Protein AF-A0A6V8KWR7-F1 (afdb_monomer_lite)

InterPro domains:
  IPR029058 Alpha/Beta hydrolase fold [G3DSA:3.40.50.1820] (8-131)
  IPR029058 Alpha/Beta hydrolase fold [SSF53474] (13-93)

Secondary structure (DSSP, 8-state):
---S-B-TTS-BSS-TTHHHHHHHHHHHHHTT--THHHHHHHHHHHHHHHHTSTTS-GGG-EEEEETHHHHHHHHHHHH-TT-SEEEEES----HHHHHHHTPPPPGGGPPTTGGGGT--HHHHHHHHHHHH-TT--HHHHHHHHHHHHHHHHHHHHHHHHHHHSTTT--TTSS---------

pLDDT: mean 74.89, std 20.08, range [34.06, 97.56]

Radius of gyration: 19.33 Å; chains: 1; bounding box: 55×57×47 Å

Structure (mmCIF, N/CA/C/O backbone):
data_AF-A0A6V8KWR7-F1
#
_entry.id   AF-A0A6V8KWR7-F1
#
loop_
_atom_site.group_PDB
_atom_site.id
_atom_site.type_symbol
_atom_site.label_atom_id
_atom_site.label_alt_id
_atom_site.label_comp_id
_atom_site.label_asym_id
_atom_site.label_entity_id
_atom_site.label_seq_id
_atom_site.pdbx_PDB_ins_code
_atom_site.Cartn_x
_atom_site.Cartn_y
_atom_site.Cartn_z
_atom_site.occupancy
_atom_site.B_iso_or_equiv
_atom_site.auth_seq_id
_atom_site.auth_comp_id
_atom_site.auth_asym_id
_atom_site.auth_atom_id
_atom_site.pdbx_PDB_model_num
ATOM 1 N N . MET A 1 1 ? 13.931 11.390 6.585 1.00 61.72 1 MET A N 1
ATOM 2 C CA . MET A 1 1 ? 13.911 9.915 6.662 1.00 61.72 1 MET A CA 1
ATOM 3 C C . MET A 1 1 ? 15.331 9.437 6.401 1.00 61.72 1 MET A C 1
ATOM 5 O O . MET A 1 1 ? 15.987 10.080 5.592 1.00 61.72 1 MET A O 1
ATOM 9 N N . ARG A 1 2 ? 15.831 8.434 7.129 1.00 76.56 2 ARG A N 1
ATOM 10 C CA . ARG A 1 2 ? 17.135 7.807 6.840 1.00 76.56 2 ARG A CA 1
ATOM 11 C C . ARG A 1 2 ? 16.905 6.565 5.991 1.00 76.56 2 ARG A C 1
ATOM 13 O O . ARG A 1 2 ? 15.844 5.959 6.135 1.00 76.56 2 ARG A O 1
ATOM 20 N N . SER A 1 3 ? 17.876 6.220 5.157 1.00 86.06 3 SER A N 1
ATOM 21 C CA . SER A 1 3 ? 17.844 4.981 4.381 1.00 86.06 3 SER A CA 1
ATOM 22 C C . SER A 1 3 ? 17.921 3.762 5.304 1.00 86.06 3 SER A C 1
ATOM 24 O O . SER A 1 3 ? 18.632 3.784 6.313 1.00 86.06 3 SER A O 1
ATOM 26 N N . ALA A 1 4 ? 17.190 2.703 4.968 1.00 85.69 4 ALA A N 1
ATOM 27 C CA . ALA A 1 4 ? 17.351 1.376 5.556 1.00 85.69 4 ALA A CA 1
ATOM 28 C C . ALA A 1 4 ? 18.478 0.579 4.868 1.00 85.69 4 ALA A C 1
ATOM 30 O O . ALA A 1 4 ? 18.981 -0.399 5.423 1.00 85.69 4 ALA A O 1
ATOM 31 N N . SER A 1 5 ? 18.905 1.014 3.683 1.00 90.69 5 SER A N 1
ATOM 32 C CA . SER A 1 5 ? 19.963 0.395 2.886 1.00 90.69 5 SER A CA 1
ATOM 33 C C . SER A 1 5 ? 21.339 0.916 3.309 1.00 90.69 5 SER A C 1
ATOM 35 O O . SER A 1 5 ? 21.873 1.856 2.712 1.00 90.69 5 SER A O 1
ATOM 37 N N . LEU A 1 6 ? 21.907 0.317 4.358 1.00 93.06 6 LEU A N 1
ATOM 38 C CA . LEU A 1 6 ? 23.178 0.732 4.960 1.00 93.06 6 LEU A CA 1
ATOM 39 C C . LEU A 1 6 ? 24.306 -0.283 4.719 1.00 93.06 6 LEU A C 1
ATOM 41 O O . LEU A 1 6 ? 24.072 -1.492 4.684 1.00 93.06 6 LEU A O 1
ATOM 45 N N . ASP A 1 7 ? 25.541 0.205 4.591 1.00 93.69 7 ASP A N 1
ATOM 46 C CA . ASP A 1 7 ? 26.738 -0.637 4.620 1.00 93.69 7 ASP A CA 1
ATOM 47 C C . ASP A 1 7 ? 27.069 -1.085 6.058 1.00 93.69 7 ASP A C 1
ATOM 49 O O . ASP A 1 7 ? 26.434 -0.677 7.033 1.00 93.69 7 ASP A O 1
ATOM 53 N N . ALA A 1 8 ? 28.103 -1.917 6.215 1.00 94.19 8 ALA A N 1
ATOM 54 C CA . ALA A 1 8 ? 28.548 -2.377 7.534 1.00 94.19 8 ALA A CA 1
ATOM 55 C C . ALA A 1 8 ? 29.036 -1.240 8.459 1.00 94.19 8 ALA A C 1
ATOM 57 O O . ALA A 1 8 ? 29.115 -1.428 9.672 1.00 94.19 8 ALA A O 1
ATOM 58 N N . GLY A 1 9 ? 29.375 -0.074 7.900 1.00 94.62 9 GLY A N 1
ATOM 59 C CA . GLY A 1 9 ? 29.748 1.134 8.633 1.00 94.62 9 GLY A CA 1
ATOM 60 C C . GLY A 1 9 ? 28.561 2.039 8.983 1.00 94.62 9 GLY A C 1
ATOM 61 O O . GLY A 1 9 ? 28.761 3.049 9.655 1.00 94.62 9 GLY A O 1
ATOM 62 N N . GLY A 1 10 ? 27.340 1.693 8.561 1.00 91.44 10 GLY A N 1
ATOM 63 C CA . GLY A 1 10 ? 26.136 2.494 8.770 1.00 91.44 10 GLY A CA 1
ATOM 64 C C . GLY A 1 10 ? 25.971 3.659 7.789 1.00 91.44 10 GLY A C 1
ATOM 65 O O . GLY A 1 10 ? 25.132 4.528 8.035 1.00 91.44 10 GLY A O 1
ATOM 66 N N . ASN A 1 11 ? 26.748 3.704 6.703 1.00 92.62 11 ASN A N 1
ATOM 67 C CA . ASN A 1 11 ? 26.588 4.707 5.651 1.00 92.62 11 ASN A CA 1
ATOM 68 C C . ASN A 1 11 ? 25.510 4.269 4.659 1.00 92.62 11 ASN A C 1
ATOM 70 O O . ASN A 1 11 ? 25.382 3.083 4.356 1.00 92.62 11 ASN A O 1
ATOM 74 N N . GLU A 1 12 ? 24.754 5.228 4.126 1.00 93.25 12 GLU A N 1
ATOM 75 C CA . GLU A 1 12 ? 23.718 4.950 3.129 1.00 93.25 12 GLU A CA 1
ATOM 76 C C . GLU A 1 12 ? 24.348 4.450 1.821 1.00 93.25 12 GLU A C 1
ATOM 78 O O . GLU A 1 12 ? 25.169 5.136 1.211 1.00 93.25 12 GLU A O 1
ATOM 83 N N . VAL A 1 13 ? 23.948 3.255 1.384 1.00 95.19 13 VAL A N 1
ATOM 84 C CA . VAL A 1 13 ? 24.337 2.668 0.090 1.00 95.19 13 VAL A CA 1
ATOM 85 C C . VAL A 1 13 ? 23.345 3.073 -0.996 1.00 95.19 13 VAL A C 1
ATOM 87 O O . VAL A 1 13 ? 23.730 3.306 -2.140 1.00 95.19 13 VAL A O 1
ATOM 90 N N . ILE A 1 14 ? 22.069 3.194 -0.628 1.00 94.62 14 ILE A N 1
ATOM 91 C CA . ILE A 1 14 ? 20.996 3.719 -1.475 1.00 94.62 14 ILE A CA 1
ATOM 92 C C . ILE A 1 14 ? 20.368 4.901 -0.743 1.00 94.62 14 ILE A C 1
ATOM 94 O O . ILE A 1 14 ? 20.090 4.807 0.449 1.00 94.62 14 ILE A O 1
ATOM 98 N N . ALA A 1 15 ? 20.151 6.018 -1.435 1.00 93.25 15 ALA A N 1
ATOM 99 C CA . ALA A 1 15 ? 19.554 7.206 -0.831 1.00 93.25 15 ALA A CA 1
ATOM 100 C C . ALA A 1 15 ? 18.083 6.969 -0.439 1.00 93.25 15 ALA A C 1
ATOM 102 O O . ALA A 1 15 ? 17.330 6.339 -1.180 1.00 93.25 15 ALA A O 1
ATOM 103 N N . ALA A 1 16 ? 17.666 7.521 0.701 1.00 89.69 16 ALA A N 1
ATOM 104 C CA . ALA A 1 16 ? 16.304 7.378 1.220 1.00 89.69 16 ALA A CA 1
ATOM 105 C C . ALA A 1 16 ? 15.220 7.955 0.280 1.00 89.69 16 ALA A C 1
ATOM 107 O O . ALA A 1 16 ? 15.475 8.883 -0.493 1.00 89.69 16 ALA A O 1
ATOM 108 N N . ASN A 1 17 ? 13.966 7.523 0.473 1.00 89.81 17 ASN A N 1
ATOM 109 C CA . ASN A 1 17 ? 12.779 7.876 -0.332 1.00 89.81 17 ASN A CA 1
ATOM 110 C C . ASN A 1 17 ? 12.798 7.202 -1.718 1.00 89.81 17 ASN A C 1
ATOM 112 O O . ASN A 1 17 ? 13.026 5.997 -1.792 1.00 89.81 17 ASN A O 1
ATOM 116 N N . VAL A 1 18 ? 12.551 7.963 -2.795 1.00 91.25 18 VAL A N 1
ATOM 117 C CA . VAL A 1 18 ? 12.375 7.468 -4.175 1.00 91.25 18 VAL A CA 1
ATOM 118 C C . VAL A 1 18 ? 13.438 6.464 -4.614 1.00 91.25 18 VAL A C 1
ATOM 120 O O . VAL A 1 18 ? 13.058 5.391 -5.085 1.00 91.25 18 VAL A O 1
ATOM 123 N N . PRO A 1 19 ? 14.748 6.718 -4.430 1.00 93.62 19 PRO A N 1
ATOM 124 C CA . PRO A 1 19 ? 15.768 5.774 -4.880 1.00 93.62 19 PRO A CA 1
ATOM 125 C C . PRO A 1 19 ? 15.693 4.429 -4.152 1.00 93.62 19 PRO A C 1
ATOM 127 O O . PRO A 1 19 ? 15.882 3.386 -4.773 1.00 93.62 19 PRO A O 1
ATOM 130 N N . GLU A 1 20 ? 15.376 4.439 -2.859 1.00 92.69 20 GLU A N 1
ATOM 131 C CA . GLU A 1 20 ? 15.314 3.238 -2.031 1.00 92.69 20 GLU A CA 1
ATOM 132 C C . GLU A 1 20 ? 14.117 2.349 -2.379 1.00 92.69 20 GLU A C 1
ATOM 134 O O . GLU A 1 20 ? 14.308 1.166 -2.672 1.00 92.69 20 GLU A O 1
ATOM 139 N N . HIS A 1 21 ? 12.896 2.900 -2.423 1.00 92.25 21 HIS A N 1
ATOM 140 C CA . HIS A 1 21 ? 11.735 2.080 -2.791 1.00 92.25 21 HIS A CA 1
ATOM 141 C C . HIS A 1 21 ? 11.730 1.704 -4.273 1.00 92.25 21 HIS A C 1
ATOM 143 O O . HIS A 1 21 ? 11.243 0.630 -4.619 1.00 92.25 21 HIS A O 1
ATOM 149 N N . SER A 1 22 ? 12.358 2.506 -5.140 1.00 93.88 22 SER A N 1
ATOM 150 C CA . SER A 1 22 ? 12.594 2.111 -6.531 1.00 93.88 22 SER A CA 1
ATOM 151 C C . SER A 1 22 ? 13.545 0.920 -6.629 1.00 93.88 22 SER A C 1
ATOM 153 O O . SER A 1 22 ? 13.258 -0.049 -7.331 1.00 93.88 22 SER A O 1
ATOM 155 N N . HIS A 1 23 ? 14.663 0.963 -5.897 1.00 94.31 23 HIS A N 1
ATOM 156 C CA . HIS A 1 23 ? 15.654 -0.111 -5.884 1.00 94.31 23 HIS A CA 1
ATOM 157 C C . HIS A 1 23 ? 15.052 -1.435 -5.397 1.00 94.31 23 HIS A C 1
ATOM 159 O O . HIS A 1 23 ? 15.156 -2.451 -6.087 1.00 94.31 23 HIS A O 1
ATOM 165 N N . ALA A 1 24 ? 14.372 -1.417 -4.248 1.00 92.94 24 ALA A N 1
ATOM 166 C CA . ALA A 1 24 ? 13.701 -2.597 -3.706 1.00 92.94 24 ALA A CA 1
ATOM 167 C C . ALA A 1 24 ? 12.507 -3.041 -4.577 1.00 92.94 24 ALA A C 1
ATOM 169 O O . ALA A 1 24 ? 12.255 -4.235 -4.744 1.00 92.94 24 ALA A O 1
ATOM 170 N N . GLY A 1 25 ? 11.792 -2.091 -5.183 1.00 92.19 25 GLY A N 1
ATOM 171 C CA . GLY A 1 25 ? 10.648 -2.349 -6.051 1.00 92.19 25 GLY A CA 1
ATOM 172 C C . GLY A 1 25 ? 11.001 -3.130 -7.308 1.00 92.19 25 GLY A C 1
ATOM 173 O O . GLY A 1 25 ? 10.347 -4.122 -7.621 1.00 92.19 25 GLY A O 1
ATOM 174 N N . ILE A 1 26 ? 12.086 -2.743 -7.979 1.00 91.62 26 ILE A N 1
ATOM 175 C CA . ILE A 1 26 ? 12.584 -3.445 -9.169 1.00 91.62 26 ILE A CA 1
ATOM 176 C C . ILE A 1 26 ? 12.982 -4.887 -8.830 1.00 91.62 26 ILE A C 1
ATOM 178 O O . ILE A 1 26 ? 12.695 -5.805 -9.599 1.00 91.62 26 ILE A O 1
ATOM 182 N N . GLN A 1 27 ? 13.596 -5.110 -7.665 1.00 92.12 27 GLN A N 1
ATOM 183 C CA . GLN A 1 27 ? 13.923 -6.461 -7.201 1.00 92.12 27 GLN A CA 1
ATOM 184 C C . GLN A 1 27 ? 12.663 -7.307 -6.982 1.00 92.12 27 GLN A C 1
ATOM 186 O O . GLN A 1 27 ? 12.640 -8.470 -7.385 1.00 92.12 27 GLN A O 1
ATOM 191 N N . CYS A 1 28 ? 11.605 -6.723 -6.404 1.00 86.38 28 CYS A N 1
ATOM 192 C CA . CYS A 1 28 ? 10.318 -7.404 -6.249 1.00 86.38 28 CYS A CA 1
ATOM 193 C C . CYS A 1 28 ? 9.743 -7.806 -7.611 1.00 86.38 28 CYS A C 1
ATOM 195 O O . CYS A 1 28 ? 9.357 -8.958 -7.787 1.00 86.38 28 CYS A O 1
ATOM 197 N N . TRP A 1 29 ? 9.766 -6.909 -8.601 1.00 84.69 29 TRP A N 1
ATOM 198 C CA . TRP A 1 29 ? 9.271 -7.220 -9.945 1.00 84.69 29 TRP A CA 1
ATOM 199 C C . TRP A 1 29 ? 10.000 -8.394 -10.593 1.00 84.69 29 TRP A C 1
ATOM 201 O O . TRP A 1 29 ? 9.357 -9.266 -11.173 1.00 84.69 29 TRP A O 1
ATOM 211 N N . TRP A 1 30 ? 11.329 -8.460 -10.478 1.00 84.00 30 TRP A N 1
ATOM 212 C CA . TRP A 1 30 ? 12.102 -9.592 -11.005 1.00 84.00 30 TRP A CA 1
ATOM 213 C C . TRP A 1 30 ? 11.807 -10.911 -10.292 1.00 84.00 30 TRP A C 1
ATOM 215 O O . TRP A 1 30 ? 11.951 -11.972 -10.894 1.00 84.00 30 TRP A O 1
ATOM 225 N N . ALA A 1 31 ? 11.357 -10.852 -9.040 1.00 83.06 31 ALA A N 1
ATOM 226 C CA . ALA A 1 31 ? 10.855 -12.008 -8.309 1.00 83.06 31 ALA A CA 1
ATOM 227 C C . ALA A 1 31 ? 9.392 -12.362 -8.657 1.00 83.06 31 ALA A C 1
ATOM 229 O O . ALA A 1 31 ? 8.844 -13.300 -8.080 1.00 83.06 31 ALA A O 1
ATOM 230 N N . GLY A 1 32 ? 8.756 -11.640 -9.588 1.00 81.00 32 GLY A N 1
ATOM 231 C CA . GLY A 1 32 ? 7.339 -11.803 -9.918 1.00 81.00 32 GLY A CA 1
ATOM 232 C C . GLY A 1 32 ? 6.403 -11.263 -8.835 1.00 81.00 32 GLY A C 1
ATOM 233 O O . GLY A 1 32 ? 5.273 -11.730 -8.716 1.00 81.00 32 GLY A O 1
ATOM 234 N N . ASP A 1 33 ? 6.879 -10.312 -8.031 1.00 81.75 33 ASP A N 1
ATOM 235 C CA . ASP A 1 33 ? 6.186 -9.766 -6.869 1.00 81.75 33 ASP A CA 1
ATOM 236 C C . ASP A 1 33 ? 6.057 -8.229 -6.935 1.00 81.75 33 ASP A C 1
ATOM 238 O O . ASP A 1 33 ? 6.586 -7.575 -7.835 1.00 81.75 33 ASP A O 1
ATOM 242 N N . SER A 1 34 ? 5.353 -7.619 -5.978 1.00 87.00 34 SER A N 1
ATOM 243 C CA . SER A 1 34 ? 5.233 -6.162 -5.842 1.00 87.00 34 SER A CA 1
ATOM 244 C C . SER A 1 34 ? 5.641 -5.688 -4.451 1.00 87.00 34 SER A C 1
ATOM 246 O O . SER A 1 34 ? 5.152 -6.191 -3.435 1.00 87.00 34 SER A O 1
ATOM 248 N N . ILE A 1 35 ? 6.470 -4.638 -4.401 1.00 91.12 35 ILE A N 1
ATOM 249 C CA . ILE A 1 35 ? 6.877 -3.996 -3.143 1.00 91.12 35 ILE A CA 1
ATOM 250 C C . ILE A 1 35 ? 5.682 -3.463 -2.338 1.00 91.12 35 ILE A C 1
ATOM 252 O O . ILE A 1 35 ? 5.742 -3.405 -1.108 1.00 91.12 35 ILE A O 1
ATOM 256 N N . ALA A 1 36 ? 4.554 -3.179 -3.003 1.00 90.12 36 ALA A N 1
ATOM 257 C CA . ALA A 1 36 ? 3.311 -2.777 -2.353 1.00 90.12 36 ALA A CA 1
ATOM 258 C C . ALA A 1 36 ? 2.863 -3.773 -1.269 1.00 90.12 36 ALA A C 1
ATOM 260 O O . ALA A 1 36 ? 2.327 -3.361 -0.242 1.00 90.12 36 ALA A O 1
ATOM 261 N N . ARG A 1 37 ? 3.131 -5.077 -1.437 1.00 87.56 37 ARG A N 1
ATOM 262 C CA . ARG A 1 37 ? 2.790 -6.102 -0.434 1.00 87.56 37 ARG A CA 1
ATOM 263 C C . ARG A 1 37 ? 3.531 -5.901 0.881 1.00 87.56 37 ARG A C 1
ATOM 265 O O . ARG A 1 37 ? 2.938 -6.070 1.945 1.00 87.56 37 ARG A O 1
ATOM 272 N N . TYR A 1 38 ? 4.806 -5.529 0.810 1.00 90.75 38 TYR A N 1
ATOM 273 C CA . TYR A 1 38 ? 5.623 -5.259 1.991 1.00 90.75 38 TYR A CA 1
ATOM 274 C C . TYR A 1 38 ? 5.143 -3.982 2.680 1.00 90.75 38 TYR A C 1
ATOM 276 O O . TYR A 1 38 ? 4.903 -3.999 3.883 1.00 90.75 38 TYR A O 1
ATOM 284 N N . PHE A 1 39 ? 4.858 -2.924 1.913 1.00 93.31 39 PHE A N 1
ATOM 285 C CA . PHE A 1 39 ? 4.317 -1.676 2.464 1.00 93.31 39 PHE A CA 1
ATOM 286 C C . PHE A 1 39 ? 2.969 -1.882 3.158 1.00 93.31 39 PHE A C 1
ATOM 288 O O . PHE A 1 39 ? 2.750 -1.381 4.261 1.00 93.31 39 PHE A O 1
ATOM 295 N N . VAL A 1 40 ? 2.075 -2.663 2.548 1.00 91.06 40 VAL A N 1
ATOM 296 C CA . VAL A 1 40 ? 0.796 -3.048 3.154 1.00 91.06 40 VAL A CA 1
ATOM 297 C C . VAL A 1 40 ? 1.020 -3.865 4.423 1.00 91.06 40 VAL A C 1
ATOM 299 O O . VAL A 1 40 ? 0.386 -3.586 5.437 1.00 91.06 40 VAL A O 1
ATOM 302 N N . SER A 1 41 ? 1.913 -4.856 4.395 1.00 91.69 41 SER A N 1
ATOM 303 C CA . SER A 1 41 ? 2.223 -5.683 5.566 1.00 91.69 41 SER A CA 1
ATOM 304 C C . SER A 1 41 ? 2.714 -4.831 6.739 1.00 91.69 41 SER A C 1
ATOM 306 O O . SER A 1 41 ? 2.169 -4.928 7.842 1.00 91.69 41 SER A O 1
ATOM 308 N N . ASP A 1 42 ? 3.678 -3.946 6.494 1.00 95.00 42 ASP A N 1
ATOM 309 C CA . ASP A 1 42 ? 4.233 -3.050 7.509 1.00 95.00 42 ASP A CA 1
ATOM 310 C C . ASP A 1 42 ? 3.173 -2.092 8.052 1.00 95.00 42 ASP A C 1
ATOM 312 O O . ASP A 1 42 ? 3.048 -1.903 9.265 1.00 95.00 42 ASP A O 1
ATOM 316 N N . ALA A 1 43 ? 2.332 -1.542 7.176 1.00 95.25 43 ALA A N 1
ATOM 317 C CA . ALA A 1 43 ? 1.227 -0.695 7.590 1.00 95.25 43 ALA A CA 1
ATOM 318 C C . ALA A 1 43 ? 0.193 -1.451 8.438 1.00 95.25 43 ALA A C 1
ATOM 320 O O . ALA A 1 43 ? -0.269 -0.919 9.447 1.00 95.25 43 ALA A O 1
ATOM 321 N N . ARG A 1 44 ? -0.132 -2.709 8.118 1.00 94.06 44 ARG A N 1
ATOM 322 C CA . ARG A 1 44 ? -1.022 -3.531 8.958 1.00 94.06 44 ARG A CA 1
ATOM 323 C C . ARG A 1 44 ? -0.413 -3.808 10.331 1.00 94.06 44 ARG A C 1
ATOM 325 O O . ARG A 1 44 ? -1.128 -3.725 11.325 1.00 94.06 44 ARG A O 1
ATOM 332 N N . ARG A 1 45 ? 0.902 -4.043 10.418 1.00 96.00 45 ARG A N 1
ATOM 333 C CA . ARG A 1 45 ? 1.615 -4.155 11.706 1.00 96.00 45 ARG A CA 1
ATOM 334 C C . ARG A 1 45 ? 1.590 -2.846 12.496 1.00 96.00 45 ARG A C 1
ATOM 336 O O . ARG A 1 45 ? 1.379 -2.866 13.707 1.00 96.00 45 ARG A O 1
ATOM 343 N N . MET A 1 46 ? 1.749 -1.704 11.828 1.00 95.44 46 MET A N 1
ATOM 344 C CA . MET A 1 46 ? 1.596 -0.390 12.459 1.00 95.44 46 MET A CA 1
ATOM 345 C C . MET A 1 46 ? 0.181 -0.211 13.029 1.00 95.44 46 MET A C 1
ATOM 347 O O . MET A 1 46 ? 0.031 0.312 14.135 1.00 95.44 46 MET A O 1
ATOM 351 N N . LEU A 1 47 ? -0.849 -0.653 12.304 1.00 95.25 47 LEU A N 1
ATOM 352 C CA . LEU A 1 47 ? -2.235 -0.620 12.773 1.00 95.25 47 LEU A CA 1
ATOM 353 C C . LEU A 1 47 ? -2.457 -1.545 13.974 1.00 95.25 47 LEU A C 1
ATOM 355 O O . LEU A 1 47 ? -3.085 -1.116 14.939 1.00 95.25 47 LEU A O 1
ATOM 359 N N . ASP A 1 48 ? -1.884 -2.754 13.962 1.00 95.75 48 ASP A N 1
ATOM 360 C CA . ASP A 1 48 ? -1.910 -3.679 15.106 1.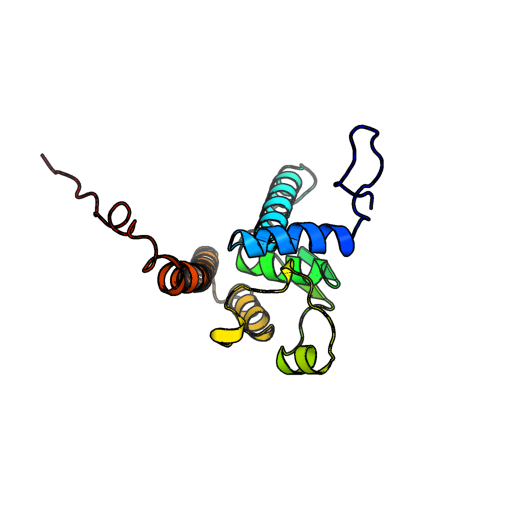00 95.75 48 ASP A CA 1
ATOM 361 C C . ASP A 1 48 ? -1.322 -3.009 16.358 1.00 95.75 48 ASP A C 1
ATOM 363 O O . ASP A 1 48 ? -1.936 -3.004 17.425 1.00 95.75 48 ASP A O 1
ATOM 367 N N . TYR A 1 49 ? -0.160 -2.365 16.211 1.00 97.00 49 TYR A N 1
ATOM 368 C CA . TYR A 1 49 ? 0.474 -1.624 17.297 1.00 97.00 49 TYR A CA 1
ATOM 369 C C . TYR A 1 49 ? -0.383 -0.447 17.777 1.00 97.00 49 TYR A C 1
ATOM 371 O O . TYR A 1 49 ? -0.537 -0.249 18.981 1.00 97.00 49 TYR A O 1
ATOM 379 N N . ARG A 1 50 ? -0.949 0.344 16.856 1.00 94.12 50 ARG A N 1
ATOM 380 C CA . ARG A 1 50 ? -1.804 1.488 17.207 1.00 94.12 50 ARG A CA 1
ATOM 381 C C . ARG A 1 50 ? -3.043 1.041 17.971 1.00 94.12 50 ARG A C 1
ATOM 383 O O . ARG A 1 50 ? -3.329 1.639 18.999 1.00 94.12 50 ARG A O 1
ATOM 390 N N . ALA A 1 51 ? -3.719 -0.009 17.515 1.00 95.25 51 ALA A N 1
ATOM 391 C CA . ALA A 1 51 ? -4.921 -0.544 18.150 1.00 95.25 51 ALA A CA 1
ATOM 392 C C . ALA A 1 51 ? -4.670 -1.106 19.561 1.00 95.25 51 ALA A C 1
ATOM 394 O O . ALA A 1 51 ? -5.588 -1.146 20.371 1.00 95.25 51 ALA A O 1
ATOM 395 N N . ALA A 1 52 ? -3.439 -1.526 19.872 1.00 96.75 52 ALA A N 1
ATOM 396 C CA . ALA A 1 52 ? -3.075 -2.033 21.195 1.00 96.75 52 ALA A CA 1
ATOM 397 C C . ALA A 1 52 ? -2.810 -0.928 22.238 1.00 96.75 52 ALA A C 1
ATOM 399 O O . ALA A 1 52 ? -2.637 -1.228 23.422 1.00 96.75 52 ALA A O 1
ATOM 400 N N . ARG A 1 53 ? -2.728 0.344 21.827 1.00 97.38 53 ARG A N 1
ATOM 401 C CA . ARG A 1 53 ? -2.441 1.458 22.738 1.00 97.38 53 ARG A CA 1
ATOM 402 C C . ARG A 1 53 ? -3.711 1.877 23.488 1.00 97.38 53 ARG A C 1
ATOM 404 O O . ARG A 1 53 ? -4.733 2.085 22.841 1.00 97.38 53 ARG A O 1
ATOM 411 N N . PRO A 1 54 ? -3.660 2.064 24.819 1.00 97.56 54 PRO A N 1
ATOM 412 C CA . PRO A 1 54 ? -4.850 2.356 25.625 1.00 97.56 54 PRO A CA 1
ATOM 413 C C . PRO A 1 54 ? -5.534 3.686 25.271 1.00 97.56 54 PRO A C 1
ATOM 415 O O . PRO A 1 54 ? -6.717 3.858 25.542 1.00 97.56 54 PRO A O 1
ATOM 418 N N . GLU A 1 55 ? -4.810 4.631 24.674 1.00 97.50 55 GLU A N 1
ATOM 419 C CA . GLU A 1 55 ? -5.338 5.920 24.222 1.00 97.50 55 GLU A CA 1
ATOM 420 C C . GLU A 1 55 ? -5.924 5.907 22.800 1.00 97.50 55 GLU A C 1
ATOM 422 O O . GLU A 1 55 ? -6.393 6.942 22.327 1.00 97.50 55 GLU A O 1
ATOM 427 N N . VAL A 1 56 ? -5.872 4.775 22.092 1.00 97.06 56 VAL A N 1
ATOM 428 C CA . VAL A 1 56 ? -6.417 4.636 20.737 1.00 97.06 56 VAL A CA 1
ATOM 429 C C . VAL A 1 56 ? -7.726 3.865 20.799 1.00 97.06 56 VAL A C 1
ATOM 431 O O . VAL A 1 56 ? -7.777 2.754 21.314 1.00 97.06 56 VAL A O 1
ATOM 434 N N . ASP A 1 57 ? -8.780 4.436 20.221 1.00 95.56 57 ASP A N 1
ATOM 435 C CA . ASP A 1 57 ? -10.024 3.713 19.971 1.00 95.56 57 ASP A CA 1
ATOM 436 C C . ASP A 1 57 ? -9.875 2.879 18.683 1.00 95.56 57 ASP A C 1
ATOM 438 O O . ASP A 1 57 ? -9.814 3.459 17.589 1.00 95.56 57 ASP A O 1
ATOM 442 N N . PRO A 1 58 ? -9.815 1.536 18.770 1.00 91.69 58 PRO A N 1
ATOM 443 C CA . PRO A 1 58 ? -9.631 0.684 17.601 1.00 91.69 58 PRO A CA 1
ATOM 444 C C . PRO A 1 58 ? -10.800 0.763 16.609 1.00 91.69 58 PRO A C 1
ATOM 446 O O . PRO A 1 58 ? -10.607 0.444 15.439 1.00 91.69 58 PRO A O 1
ATOM 449 N N . ALA A 1 59 ? -11.983 1.222 17.033 1.00 90.19 59 ALA A N 1
ATOM 450 C CA . ALA A 1 59 ? -13.144 1.385 16.160 1.00 90.19 59 ALA A CA 1
ATOM 451 C C . ALA A 1 59 ? -13.108 2.682 15.331 1.00 90.19 59 ALA A C 1
ATOM 453 O O . ALA A 1 59 ? -13.969 2.894 14.478 1.00 90.19 59 ALA A O 1
ATOM 454 N N . ARG A 1 60 ? -12.134 3.571 15.573 1.00 89.50 60 ARG A N 1
ATOM 455 C CA . ARG A 1 60 ? -12.046 4.901 14.942 1.00 89.50 60 ARG A CA 1
ATOM 456 C C . ARG A 1 60 ? -10.717 5.151 14.234 1.00 89.50 60 ARG A C 1
ATOM 458 O O . ARG A 1 60 ? -10.312 6.299 14.049 1.00 89.50 60 ARG A O 1
ATOM 465 N N . ILE A 1 61 ? -10.027 4.087 13.836 1.00 90.38 61 ILE A N 1
ATOM 466 C CA . ILE A 1 61 ? -8.768 4.190 13.099 1.00 90.38 61 ILE A CA 1
ATOM 467 C C . ILE A 1 61 ? -9.068 4.473 11.624 1.00 90.38 61 ILE A C 1
ATOM 469 O O . ILE A 1 61 ? -9.736 3.686 10.963 1.00 90.38 61 ILE A O 1
ATOM 473 N N . GLY A 1 62 ? -8.551 5.584 11.100 1.00 88.56 62 GLY A N 1
ATOM 474 C CA . GLY A 1 62 ? -8.570 5.898 9.671 1.00 88.56 62 GLY A CA 1
ATOM 475 C C . GLY A 1 62 ? -7.169 5.939 9.062 1.00 88.56 62 GLY A C 1
ATOM 476 O O . GLY A 1 62 ? -6.172 6.032 9.781 1.00 88.56 62 GLY A O 1
ATOM 477 N N . ALA A 1 63 ? -7.099 5.898 7.733 1.00 89.81 63 ALA A N 1
ATOM 478 C CA . ALA A 1 63 ? -5.868 6.066 6.965 1.00 89.81 63 ALA A CA 1
ATOM 479 C C . ALA A 1 63 ? -5.942 7.327 6.095 1.00 89.81 63 ALA A C 1
ATOM 481 O O . ALA A 1 63 ? -6.965 7.616 5.482 1.00 89.81 63 ALA A O 1
ATOM 482 N N . ALA A 1 64 ? -4.854 8.087 6.024 1.00 87.00 64 ALA A N 1
ATOM 483 C CA . ALA A 1 64 ? -4.748 9.237 5.137 1.00 87.00 64 ALA A CA 1
ATOM 484 C C . ALA A 1 64 ? -3.307 9.384 4.658 1.00 87.00 64 ALA A C 1
ATOM 486 O O . ALA A 1 64 ? -2.367 9.139 5.420 1.00 87.00 64 ALA A O 1
ATOM 487 N N . GLY A 1 65 ? -3.127 9.824 3.416 1.00 86.88 65 GLY A N 1
ATOM 488 C CA . GLY A 1 65 ? -1.793 9.980 2.859 1.00 86.88 65 GLY A CA 1
ATOM 489 C C . GLY A 1 65 ? -1.771 10.699 1.521 1.00 86.88 65 GLY A C 1
ATOM 490 O O . GLY A 1 65 ? -2.763 10.748 0.799 1.00 86.88 65 GLY A O 1
ATOM 491 N N . ASN A 1 66 ? -0.607 11.259 1.199 1.00 84.31 66 ASN A N 1
ATOM 492 C CA . ASN A 1 66 ? -0.364 12.025 -0.017 1.00 84.31 66 ASN A CA 1
ATOM 493 C C . ASN A 1 66 ? 0.701 11.345 -0.887 1.00 84.31 66 ASN A C 1
ATOM 495 O O . ASN A 1 66 ? 1.692 10.853 -0.344 1.00 84.31 66 ASN A O 1
ATOM 499 N N . SER A 1 67 ? 0.537 11.370 -2.214 1.00 86.19 67 SER A N 1
ATOM 500 C CA . SER A 1 67 ? 1.465 10.744 -3.171 1.00 86.19 67 SER A CA 1
ATOM 501 C C . SER A 1 67 ? 1.613 9.242 -2.871 1.00 86.19 67 SER A C 1
ATOM 503 O O . SER A 1 67 ? 0.589 8.572 -2.762 1.00 86.19 67 SER A O 1
ATOM 505 N N . GLY A 1 68 ? 2.816 8.712 -2.618 1.00 89.00 68 GLY A N 1
ATOM 506 C CA . GLY A 1 68 ? 3.012 7.315 -2.191 1.00 89.00 68 GLY A CA 1
ATOM 507 C C . GLY A 1 68 ? 2.214 6.925 -0.934 1.00 89.00 68 GLY A C 1
ATOM 508 O O . GLY A 1 68 ? 1.709 5.808 -0.824 1.00 89.00 68 GLY A O 1
ATOM 509 N N . GLY A 1 69 ? 1.979 7.867 -0.011 1.00 89.81 69 GLY A N 1
ATOM 510 C CA . GLY A 1 69 ? 1.069 7.644 1.119 1.00 89.81 69 GLY A CA 1
ATOM 511 C C . GLY A 1 69 ? -0.403 7.541 0.696 1.00 89.81 69 GLY A C 1
ATOM 512 O O . GLY A 1 69 ? -1.182 6.830 1.328 1.00 89.81 69 GLY A O 1
ATOM 513 N N . GLY A 1 70 ? -0.789 8.230 -0.380 1.00 88.62 70 GLY A N 1
ATOM 514 C CA . GLY A 1 70 ? -2.105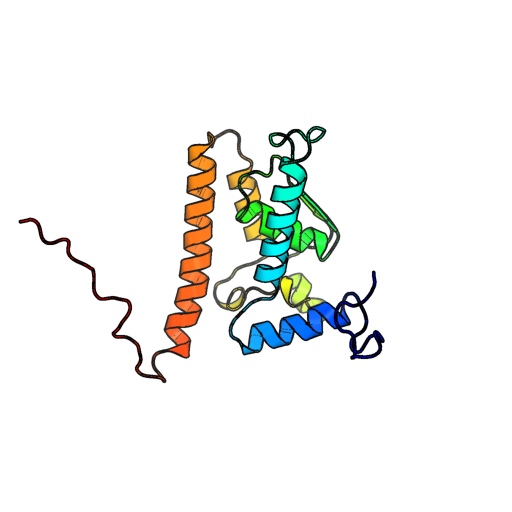 8.111 -1.009 1.00 88.62 70 GLY A CA 1
ATOM 515 C C . GLY A 1 70 ? -2.280 6.749 -1.678 1.00 88.62 70 GLY A C 1
ATOM 516 O O . GLY A 1 70 ? -3.314 6.111 -1.481 1.00 88.62 70 GLY A O 1
ATOM 517 N N . THR A 1 71 ? -1.240 6.256 -2.356 1.00 91.38 71 THR A N 1
ATOM 518 C CA . THR A 1 71 ? -1.166 4.889 -2.897 1.00 91.38 71 THR A CA 1
ATOM 519 C C . THR A 1 71 ? -1.383 3.851 -1.801 1.00 91.38 71 THR A C 1
ATOM 521 O O . THR A 1 71 ? -2.283 3.018 -1.893 1.00 91.38 71 THR A O 1
ATOM 524 N N . LEU A 1 72 ? -0.614 3.934 -0.710 1.00 93.38 72 LEU A N 1
ATOM 525 C CA . LEU A 1 72 ? -0.743 3.014 0.421 1.00 93.38 72 LEU A CA 1
ATOM 526 C C . LEU A 1 72 ? -2.118 3.114 1.099 1.00 93.38 72 LEU A C 1
ATOM 528 O O . LEU A 1 72 ? -2.669 2.100 1.517 1.00 93.38 72 LEU A O 1
ATOM 532 N N . THR A 1 73 ? -2.704 4.313 1.172 1.00 89.69 73 THR A N 1
ATOM 533 C CA . THR A 1 73 ? -4.069 4.502 1.689 1.00 89.69 73 THR A CA 1
ATOM 534 C C . THR A 1 73 ? -5.101 3.780 0.820 1.00 89.69 73 THR A C 1
ATOM 536 O O . THR A 1 73 ? -5.989 3.120 1.363 1.00 89.69 73 THR A O 1
ATOM 539 N N . CYS A 1 74 ? -4.967 3.832 -0.510 1.00 88.06 74 CYS A N 1
ATOM 540 C CA . CYS A 1 74 ? -5.829 3.069 -1.418 1.00 88.06 74 CYS A CA 1
ATOM 541 C C . CYS A 1 74 ? -5.673 1.567 -1.170 1.00 88.06 74 CYS A C 1
ATOM 543 O O . CYS A 1 74 ? -6.661 0.894 -0.887 1.00 88.06 74 CYS A O 1
ATOM 545 N N . TRP A 1 75 ? -4.433 1.063 -1.161 1.00 89.00 75 TRP A N 1
ATOM 546 C CA . TRP A 1 75 ? -4.151 -0.347 -0.888 1.00 89.00 75 TRP A CA 1
ATOM 547 C C . TRP A 1 75 ? -4.747 -0.828 0.435 1.00 89.00 75 TRP A C 1
ATOM 549 O O . TRP A 1 75 ? -5.416 -1.858 0.474 1.00 89.00 75 TRP A O 1
ATOM 559 N N . LEU A 1 76 ? -4.553 -0.072 1.516 1.00 88.94 76 LEU A N 1
ATOM 560 C CA . LEU A 1 76 ? -5.094 -0.426 2.824 1.00 88.94 76 LEU A CA 1
ATOM 561 C C . LEU A 1 76 ? -6.619 -0.433 2.836 1.00 88.94 76 LEU A C 1
ATOM 563 O O . LEU A 1 76 ? -7.205 -1.321 3.443 1.00 88.94 76 LEU A O 1
ATOM 567 N N . THR A 1 77 ? -7.275 0.501 2.149 1.00 85.12 77 THR A N 1
ATOM 568 C CA . THR A 1 77 ? -8.746 0.535 2.117 1.00 85.12 77 THR A CA 1
ATOM 569 C C . THR A 1 77 ? -9.323 -0.757 1.543 1.00 85.12 77 THR A C 1
ATOM 571 O O . THR A 1 77 ? -10.308 -1.282 2.075 1.00 85.12 77 THR A O 1
ATOM 574 N N . LEU A 1 78 ? -8.661 -1.305 0.517 1.00 82.75 78 LEU A N 1
ATOM 575 C CA . LEU A 1 78 ? -9.051 -2.558 -0.122 1.00 82.75 78 LEU A CA 1
ATOM 576 C C . LEU A 1 78 ? -8.860 -3.778 0.788 1.00 82.75 78 LEU A C 1
ATOM 578 O O . LEU A 1 78 ? -9.696 -4.676 0.780 1.00 82.75 78 LEU A O 1
ATOM 582 N N . VAL A 1 79 ? -7.782 -3.821 1.577 1.00 83.38 79 VAL A N 1
ATOM 583 C CA . VAL A 1 79 ? -7.327 -5.066 2.235 1.00 83.38 79 VAL A CA 1
ATOM 584 C C . VAL A 1 79 ? -7.399 -5.061 3.765 1.00 83.38 79 VAL A C 1
ATOM 586 O O . VAL A 1 79 ? -7.169 -6.095 4.395 1.00 83.38 79 VAL A O 1
ATOM 589 N N . GLU A 1 80 ? -7.662 -3.914 4.391 1.00 87.44 80 GLU A N 1
ATOM 590 C CA . GLU A 1 80 ? -7.671 -3.758 5.844 1.00 87.44 80 GLU A CA 1
ATOM 591 C C . GLU A 1 80 ? -9.069 -3.384 6.354 1.00 87.44 80 GLU A C 1
ATOM 593 O O . GLU A 1 80 ? -9.474 -2.218 6.279 1.00 87.44 80 GLU A O 1
ATOM 598 N N . PRO A 1 81 ? -9.823 -4.358 6.900 1.00 83.12 81 PRO A N 1
ATOM 599 C CA . PRO A 1 81 ? -11.209 -4.136 7.266 1.00 83.12 81 PRO A CA 1
ATOM 600 C C . PRO A 1 81 ? -11.434 -3.208 8.454 1.00 83.12 81 PRO A C 1
ATOM 602 O O . PRO A 1 81 ? -12.529 -2.671 8.602 1.00 83.12 81 PRO A O 1
ATOM 605 N N . ARG A 1 82 ? -10.408 -2.997 9.282 1.00 86.50 82 ARG A N 1
ATOM 606 C CA . ARG A 1 82 ? -10.505 -2.184 10.501 1.00 86.50 82 ARG A CA 1
ATOM 607 C C . ARG A 1 82 ? -10.517 -0.678 10.240 1.00 86.50 82 ARG A C 1
ATOM 609 O O . ARG A 1 82 ? -10.738 0.083 11.177 1.00 86.50 82 ARG A O 1
ATOM 616 N N . LEU A 1 83 ? -10.248 -0.233 9.010 1.00 85.56 83 LEU A N 1
ATOM 617 C CA . LEU A 1 83 ? -10.271 1.191 8.691 1.00 85.56 83 LEU A CA 1
ATOM 618 C C . LEU A 1 83 ? -11.704 1.729 8.711 1.00 85.56 83 LEU A C 1
ATOM 620 O O . LEU A 1 83 ? -12.546 1.312 7.919 1.00 85.56 83 LEU A O 1
ATOM 624 N N . ALA A 1 84 ? -11.945 2.691 9.597 1.00 84.94 84 ALA A N 1
ATOM 625 C CA . ALA A 1 84 ? -13.200 3.422 9.725 1.00 84.94 84 ALA A CA 1
ATOM 626 C C . ALA A 1 84 ? -13.349 4.545 8.686 1.00 84.94 84 ALA A C 1
ATOM 628 O O . ALA A 1 84 ? -14.458 5.003 8.441 1.00 84.94 84 ALA A O 1
ATOM 629 N N . ALA A 1 85 ? -12.237 5.022 8.117 1.00 83.38 85 ALA A N 1
ATOM 630 C CA . ALA A 1 85 ? -12.218 6.039 7.069 1.00 83.38 85 ALA A CA 1
ATOM 631 C C . ALA A 1 85 ? -10.896 5.999 6.289 1.00 83.38 85 ALA A C 1
ATOM 633 O O . ALA A 1 85 ? -9.854 5.628 6.842 1.00 83.38 85 ALA A O 1
ATOM 634 N N . ALA A 1 86 ? -10.922 6.441 5.031 1.00 85.12 86 ALA A N 1
ATOM 635 C CA . ALA A 1 86 ? -9.741 6.554 4.182 1.00 85.12 86 ALA A CA 1
ATOM 636 C C . ALA A 1 86 ? -9.734 7.864 3.382 1.00 85.12 86 ALA A C 1
ATOM 638 O O . ALA A 1 86 ? -10.744 8.238 2.793 1.00 85.12 86 ALA A O 1
ATOM 639 N N . VAL A 1 87 ? -8.591 8.553 3.340 1.00 85.81 87 VAL A N 1
ATOM 640 C CA . VAL A 1 87 ? -8.418 9.819 2.605 1.00 85.81 87 VAL A CA 1
ATOM 641 C C . VAL A 1 87 ? -7.124 9.779 1.777 1.00 85.81 87 VAL A C 1
ATOM 643 O O . VAL A 1 87 ? -6.079 10.265 2.227 1.00 85.81 87 VAL A O 1
ATOM 646 N N . PRO A 1 88 ? -7.144 9.164 0.580 1.00 84.62 88 PRO A N 1
ATOM 647 C CA . PRO A 1 88 ? -6.010 9.196 -0.337 1.00 84.62 88 PRO A CA 1
ATOM 648 C C . PRO A 1 88 ? -5.923 10.547 -1.068 1.00 84.62 88 PRO A C 1
ATOM 650 O O . PRO A 1 88 ? -6.930 11.100 -1.502 1.00 84.62 88 PRO A O 1
ATOM 653 N N . SER A 1 89 ? -4.708 11.070 -1.243 1.00 80.12 89 SER A N 1
ATOM 654 C CA . SER A 1 89 ? -4.436 12.341 -1.927 1.00 80.12 89 SER A CA 1
ATOM 655 C C . SER A 1 89 ? -3.274 12.216 -2.915 1.00 80.12 89 SER A C 1
ATOM 657 O O . SER A 1 89 ? -2.308 11.498 -2.660 1.00 80.12 89 SER A O 1
ATOM 659 N N . CYS A 1 90 ? -3.340 12.956 -4.028 1.00 80.44 90 CYS A N 1
ATOM 660 C CA . CYS A 1 90 ? -2.270 13.094 -5.032 1.00 80.44 90 CYS A CA 1
ATOM 661 C C . CYS A 1 90 ? -1.719 11.776 -5.616 1.00 80.44 90 CYS A C 1
ATOM 663 O O . CYS A 1 90 ? -0.562 11.730 -6.020 1.00 80.44 90 CYS A O 1
ATOM 665 N N . PHE A 1 91 ? -2.533 10.719 -5.653 1.00 79.56 91 PHE A N 1
ATOM 666 C CA . PHE A 1 91 ? -2.210 9.440 -6.301 1.00 79.56 91 PHE A CA 1
ATOM 667 C C . PHE A 1 91 ? -3.190 9.124 -7.440 1.00 79.56 91 PHE A C 1
ATOM 669 O O . PHE A 1 91 ? -2.780 8.767 -8.542 1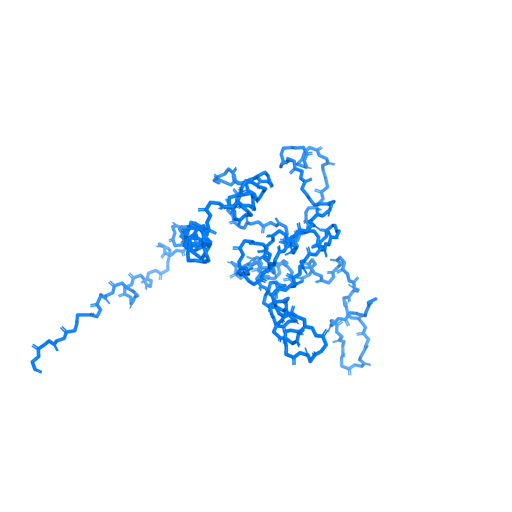.00 79.56 91 PHE A O 1
ATOM 676 N N . ILE A 1 92 ? -4.490 9.304 -7.187 1.00 79.69 92 ILE A N 1
ATOM 677 C CA . ILE A 1 92 ? -5.543 8.965 -8.144 1.00 79.69 92 ILE A CA 1
ATOM 678 C C . ILE A 1 92 ? -5.474 9.863 -9.384 1.00 79.69 92 ILE A C 1
ATOM 680 O O . ILE A 1 92 ? -5.456 11.090 -9.288 1.00 79.69 92 ILE A O 1
ATOM 684 N N . THR A 1 93 ? -5.460 9.227 -10.552 1.00 81.00 93 THR A N 1
ATOM 685 C CA . THR A 1 93 ? -5.469 9.849 -11.881 1.00 81.00 93 THR A CA 1
ATOM 686 C C . THR A 1 93 ? -5.783 8.777 -12.921 1.00 81.00 93 THR A C 1
ATOM 688 O O . THR A 1 93 ? -5.492 7.616 -12.665 1.00 81.00 93 THR A O 1
ATOM 691 N N . ALA A 1 94 ? -6.322 9.137 -14.084 1.00 77.50 94 ALA A N 1
ATOM 692 C CA . ALA A 1 94 ? -6.540 8.162 -15.153 1.00 77.50 94 ALA A CA 1
ATOM 693 C C . ALA A 1 94 ? -5.197 7.666 -15.715 1.00 77.50 94 ALA A C 1
ATOM 695 O O . ALA A 1 94 ? -4.315 8.475 -16.037 1.00 77.50 94 ALA A O 1
ATOM 696 N N . ARG A 1 95 ? -5.052 6.355 -15.915 1.00 80.12 95 ARG A N 1
ATOM 697 C CA . ARG A 1 95 ? -3.841 5.715 -16.445 1.00 80.12 95 ARG A CA 1
ATOM 698 C C . ARG A 1 95 ? -3.446 6.301 -17.791 1.00 80.12 95 ARG A C 1
ATOM 700 O O . ARG A 1 95 ? -2.270 6.576 -18.006 1.00 80.12 95 ARG A O 1
ATOM 707 N N . GLU A 1 96 ? -4.411 6.554 -18.677 1.00 81.94 96 GLU A N 1
ATOM 708 C CA . GLU A 1 96 ? -4.162 7.198 -19.976 1.00 81.94 96 GLU A CA 1
ATOM 709 C C . GLU A 1 96 ? -3.514 8.581 -19.809 1.00 81.94 96 GLU A C 1
ATOM 711 O O . GLU A 1 96 ? -2.556 8.920 -20.510 1.00 81.94 96 GLU A O 1
ATOM 716 N N . HIS A 1 97 ? -4.011 9.386 -18.866 1.00 81.50 97 HIS A N 1
ATOM 717 C CA . HIS A 1 97 ? -3.468 10.715 -18.600 1.00 81.50 97 HIS A CA 1
ATOM 718 C C . HIS A 1 97 ? -2.049 10.626 -18.033 1.00 81.50 97 HIS A C 1
ATOM 720 O O . HIS A 1 97 ? -1.151 11.340 -18.483 1.00 81.50 97 HIS A O 1
ATOM 726 N N . TYR A 1 98 ? -1.829 9.700 -17.099 1.00 83.00 98 TYR A N 1
ATOM 727 C CA . TYR A 1 98 ? -0.513 9.474 -16.523 1.00 83.00 98 TYR A CA 1
ATOM 728 C C . TYR A 1 98 ? 0.498 8.992 -17.571 1.00 83.00 98 TYR A C 1
ATOM 730 O O . TYR A 1 98 ? 1.577 9.566 -17.693 1.00 83.00 98 TYR A O 1
ATOM 738 N N . GLN A 1 99 ? 0.138 8.012 -18.403 1.00 83.19 99 GLN A N 1
ATOM 739 C CA . GLN A 1 99 ? 0.995 7.504 -19.481 1.00 83.19 99 GLN A CA 1
ATOM 740 C C . GLN A 1 99 ? 1.390 8.603 -20.475 1.00 83.19 99 GLN A C 1
ATOM 742 O O . GLN A 1 99 ? 2.535 8.656 -20.922 1.00 83.19 99 GLN A O 1
ATOM 747 N N . ARG A 1 100 ? 0.472 9.525 -20.787 1.00 86.81 100 ARG A N 1
ATOM 748 C CA . ARG A 1 100 ? 0.748 10.679 -21.659 1.00 86.81 100 ARG A CA 1
ATOM 749 C C . ARG A 1 100 ? 1.666 11.722 -21.029 1.00 86.81 100 ARG A C 1
ATOM 751 O O . ARG A 1 100 ? 2.324 12.454 -21.762 1.00 86.81 100 ARG A O 1
ATOM 758 N N . SER A 1 101 ? 1.720 11.799 -19.702 1.00 84.38 101 SER A N 1
ATOM 759 C CA . SER A 1 101 ? 2.584 12.751 -18.994 1.00 84.38 101 SER A CA 1
ATOM 760 C C . SER A 1 101 ? 4.078 12.419 -19.108 1.00 84.38 101 SER A C 1
ATOM 762 O O . SER A 1 101 ? 4.919 13.284 -18.859 1.00 84.38 101 SER A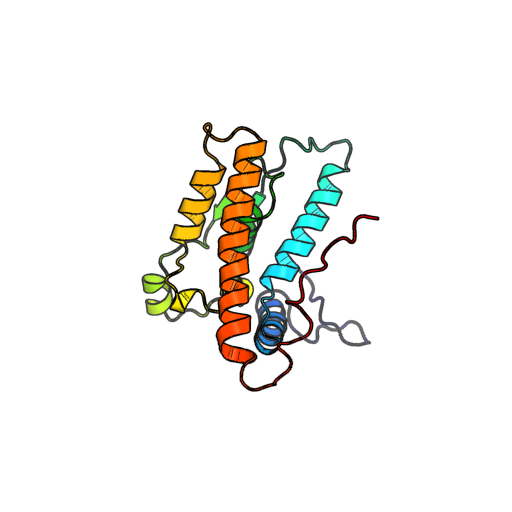 O 1
ATOM 764 N N . GLY A 1 102 ? 4.414 11.170 -19.458 1.00 84.25 102 GLY A N 1
ATOM 765 C CA . GLY A 1 102 ? 5.791 10.675 -19.511 1.00 84.25 102 GLY A CA 1
ATOM 766 C C . GLY A 1 102 ? 6.470 10.544 -18.142 1.00 84.25 102 GLY A C 1
ATOM 767 O O . GLY A 1 102 ? 7.676 10.317 -18.091 1.00 84.25 102 GLY A O 1
ATOM 768 N N . GLN A 1 103 ? 5.728 10.705 -17.041 1.00 82.25 103 GLN A N 1
ATOM 769 C CA . GLN A 1 103 ? 6.250 10.493 -15.693 1.00 82.25 103 GLN A CA 1
ATOM 770 C C . GLN A 1 103 ? 6.479 9.001 -15.418 1.00 82.25 103 GLN A C 1
ATOM 772 O O . GLN A 1 103 ? 5.784 8.137 -15.957 1.00 82.25 103 GLN A O 1
ATOM 777 N N . ALA A 1 104 ? 7.464 8.703 -14.573 1.00 82.31 104 ALA A N 1
ATOM 778 C CA . ALA A 1 104 ? 7.720 7.348 -14.101 1.00 82.31 104 ALA A CA 1
ATOM 779 C C . ALA A 1 104 ? 6.822 7.037 -12.899 1.00 82.31 104 ALA A C 1
ATOM 781 O O . ALA A 1 104 ? 6.834 7.795 -11.930 1.00 82.31 104 ALA A O 1
ATOM 782 N N . GLN A 1 105 ? 6.082 5.924 -12.953 1.00 86.38 105 GLN A N 1
ATOM 783 C CA . GLN A 1 105 ? 5.370 5.419 -11.777 1.00 86.38 105 GLN A CA 1
ATOM 784 C C . GLN A 1 105 ? 6.344 4.762 -10.810 1.00 86.38 105 GLN A C 1
ATOM 786 O O . GLN A 1 105 ? 7.239 4.016 -11.220 1.00 86.38 105 GLN A O 1
ATOM 791 N N . ASP A 1 106 ? 6.109 4.998 -9.524 1.00 90.88 106 ASP A N 1
ATOM 792 C CA . ASP A 1 106 ? 6.832 4.304 -8.471 1.00 90.88 106 ASP A CA 1
ATOM 793 C C . ASP A 1 106 ? 6.432 2.818 -8.444 1.00 90.88 106 ASP A C 1
ATOM 795 O O . ASP A 1 106 ? 5.272 2.488 -8.733 1.00 90.88 106 ASP A O 1
ATOM 799 N N . PRO A 1 107 ? 7.335 1.887 -8.087 1.00 90.06 107 PRO A N 1
ATOM 800 C CA . PRO A 1 107 ? 7.030 0.466 -8.206 1.00 90.06 107 PRO A CA 1
ATOM 801 C C . PRO A 1 107 ? 5.833 -0.036 -7.396 1.00 90.06 107 PRO A C 1
ATOM 803 O O . PRO A 1 107 ? 5.164 -0.981 -7.812 1.00 90.06 107 PRO A O 1
ATOM 806 N N . GLU A 1 108 ? 5.533 0.594 -6.261 1.00 90.19 108 GLU A N 1
ATOM 807 C CA . GLU A 1 108 ? 4.375 0.280 -5.420 1.00 90.19 108 GLU A CA 1
ATOM 808 C C . GLU A 1 108 ? 3.023 0.709 -6.020 1.00 90.19 108 GLU A C 1
ATOM 810 O O . GLU A 1 108 ? 1.969 0.306 -5.521 1.00 90.19 108 GLU A O 1
ATOM 815 N N . GLN A 1 109 ? 3.041 1.541 -7.065 1.00 88.62 109 GLN A N 1
ATOM 816 C CA . GLN A 1 109 ? 1.847 2.001 -7.780 1.00 88.62 109 GLN A CA 1
ATOM 817 C C . GLN A 1 109 ? 1.442 1.030 -8.894 1.00 88.62 109 GLN A C 1
ATOM 819 O O . GLN A 1 109 ? 0.301 1.049 -9.350 1.00 88.62 109 GLN A O 1
ATOM 824 N N . ILE A 1 110 ? 2.367 0.174 -9.335 1.00 84.00 110 ILE A N 1
ATOM 825 C CA . ILE A 1 110 ? 2.159 -0.716 -10.472 1.00 84.00 110 ILE A CA 1
ATOM 826 C C . ILE A 1 110 ? 1.642 -2.067 -9.981 1.00 84.00 110 ILE A C 1
ATOM 828 O O . ILE A 1 110 ? 2.300 -2.775 -9.215 1.00 84.00 110 ILE A O 1
ATOM 832 N N . ILE A 1 111 ? 0.471 -2.449 -10.489 1.00 77.75 111 ILE A N 1
ATOM 833 C CA . ILE A 1 111 ? -0.056 -3.809 -10.383 1.00 77.75 111 ILE A CA 1
ATOM 834 C C . ILE A 1 111 ? 0.535 -4.628 -11.535 1.00 77.75 111 ILE A C 1
ATOM 836 O O . ILE A 1 111 ? 0.232 -4.322 -12.694 1.00 77.75 111 ILE A O 1
ATOM 840 N N . PRO A 1 112 ? 1.336 -5.676 -11.272 1.00 75.38 112 PRO A N 1
ATOM 841 C CA . PRO A 1 112 ? 1.764 -6.595 -12.322 1.00 75.38 112 PRO A CA 1
ATOM 842 C C . PRO A 1 112 ? 0.551 -7.154 -13.080 1.00 75.38 112 PRO A C 1
ATOM 844 O O . PRO A 1 112 ? -0.402 -7.636 -12.472 1.00 75.38 112 PRO A O 1
ATOM 847 N N . GLY A 1 113 ? 0.543 -7.011 -14.409 1.00 77.81 113 GLY A N 1
ATOM 848 C CA . GLY A 1 113 ? -0.590 -7.389 -15.265 1.00 77.81 113 GLY A CA 1
ATOM 849 C C . GLY A 1 113 ? -1.786 -6.423 -15.249 1.00 77.81 113 GLY A C 1
ATOM 850 O O . GLY A 1 113 ? -2.623 -6.503 -16.141 1.00 77.81 113 GLY A O 1
ATOM 851 N N . GLY A 1 114 ? -1.841 -5.449 -14.332 1.00 79.31 114 GLY A N 1
ATOM 852 C CA . GLY A 1 114 ? -2.978 -4.535 -14.142 1.00 79.31 114 GLY A CA 1
ATOM 853 C C . GLY A 1 114 ? -3.471 -3.868 -15.428 1.00 79.31 114 GLY A C 1
ATOM 854 O O . GLY A 1 114 ? -4.655 -3.907 -15.769 1.00 79.31 114 GLY A O 1
ATOM 855 N N . ALA A 1 115 ? -2.530 -3.310 -16.194 1.00 79.88 115 ALA A N 1
ATOM 856 C CA . ALA A 1 115 ? -2.837 -2.651 -17.457 1.00 79.88 115 ALA A CA 1
ATOM 857 C C . ALA A 1 115 ? -3.418 -3.609 -18.511 1.00 79.88 115 ALA A C 1
ATOM 859 O O . ALA A 1 115 ? -4.332 -3.229 -19.242 1.00 79.88 115 ALA A O 1
ATOM 860 N N . LEU A 1 116 ? -2.923 -4.852 -18.568 1.00 77.69 116 LEU A N 1
ATOM 861 C CA . LEU A 1 116 ? -3.347 -5.850 -19.555 1.00 77.69 116 LEU A CA 1
ATOM 862 C C . LEU A 1 116 ? -4.809 -6.252 -19.391 1.00 77.69 116 LEU A C 1
ATOM 864 O O . LEU A 1 116 ? -5.457 -6.572 -20.385 1.00 77.69 116 LEU A O 1
ATOM 868 N N . HIS A 1 117 ? -5.350 -6.195 -18.175 1.00 73.25 117 HIS A N 1
ATOM 869 C CA . HIS A 1 117 ? -6.769 -6.471 -17.963 1.00 73.25 117 HIS A CA 1
ATOM 870 C C . HIS A 1 117 ? -7.591 -5.227 -17.616 1.00 73.25 117 HIS A C 1
ATOM 872 O O . HIS A 1 117 ? -8.674 -5.345 -17.049 1.00 73.25 117 HIS A O 1
ATOM 878 N N . GLY A 1 118 ? -7.094 -4.040 -17.959 1.00 81.25 118 GLY A N 1
ATOM 879 C CA . GLY A 1 118 ? -7.900 -2.828 -17.929 1.00 81.25 118 GLY A CA 1
ATOM 880 C C . GLY A 1 118 ? -7.999 -2.115 -16.584 1.00 81.25 118 GLY A C 1
ATOM 881 O O . GLY A 1 118 ? -8.689 -1.110 -16.561 1.00 81.25 118 GLY A O 1
ATOM 882 N N . LEU A 1 119 ? -7.264 -2.523 -15.540 1.00 80.88 119 LEU A N 1
ATOM 883 C CA . LEU A 1 119 ? -7.322 -1.860 -14.228 1.00 80.88 119 LEU A CA 1
ATOM 884 C C . LEU A 1 119 ? -6.753 -0.440 -14.260 1.00 80.88 119 LEU A C 1
ATOM 886 O O . LEU A 1 119 ? -5.613 -0.230 -14.690 1.00 80.88 119 LEU A O 1
ATOM 890 N N . ASP A 1 120 ? -7.513 0.510 -13.747 1.00 83.38 120 ASP A N 1
ATOM 891 C CA . ASP A 1 120 ? -7.160 1.923 -13.669 1.00 83.38 120 ASP A CA 1
ATOM 892 C C . ASP A 1 120 ? -7.454 2.470 -12.253 1.00 83.38 120 ASP A C 1
ATOM 894 O O . ASP A 1 120 ? -8.054 1.798 -11.409 1.00 83.38 120 ASP A O 1
ATOM 898 N N . HIS A 1 121 ? -6.947 3.654 -11.911 1.00 80.69 121 HIS A N 1
ATOM 899 C CA . HIS A 1 121 ? -7.055 4.185 -10.551 1.00 80.69 121 HIS A CA 1
ATOM 900 C C . HIS A 1 121 ? -8.514 4.441 -10.130 1.00 80.69 121 HIS A C 1
ATOM 902 O O . HIS A 1 121 ? -8.816 4.419 -8.936 1.00 80.69 121 HIS A O 1
ATOM 908 N N . GLU A 1 122 ? -9.440 4.649 -11.069 1.00 78.75 122 GLU A N 1
ATOM 909 C CA . GLU A 1 122 ? -10.873 4.725 -10.780 1.00 78.75 122 GLU A CA 1
ATOM 910 C C . GLU A 1 122 ? -11.444 3.419 -10.226 1.00 78.75 122 GLU A C 1
ATOM 912 O O . GLU A 1 122 ? -12.363 3.479 -9.411 1.00 78.75 122 GLU A O 1
ATOM 917 N N . ASP A 1 123 ? -10.883 2.258 -10.575 1.00 81.50 123 ASP A N 1
ATOM 918 C CA . ASP A 1 123 ? -11.337 0.976 -10.031 1.00 81.50 123 ASP A CA 1
ATOM 919 C C . ASP A 1 123 ? -11.089 0.911 -8.523 1.00 81.50 123 ASP A C 1
ATOM 921 O O . ASP A 1 123 ? -11.911 0.377 -7.775 1.00 81.50 123 ASP A O 1
ATOM 925 N N . PHE A 1 124 ? -10.004 1.534 -8.046 1.00 77.94 124 PHE A N 1
ATOM 926 C CA . PHE A 1 124 ? -9.767 1.695 -6.614 1.00 77.94 124 PHE A CA 1
ATOM 927 C C . PHE A 1 124 ? -10.838 2.576 -5.978 1.00 77.94 124 PHE A C 1
ATOM 929 O O . PHE A 1 124 ? -11.343 2.224 -4.919 1.00 77.94 124 PHE A O 1
ATOM 936 N N . LEU A 1 125 ? -11.224 3.690 -6.609 1.00 74.25 125 LEU A N 1
ATOM 937 C CA . LEU A 1 125 ? -12.279 4.559 -6.077 1.00 74.25 125 LEU A CA 1
ATOM 938 C C . LEU A 1 125 ? -13.642 3.862 -6.041 1.00 74.25 125 LEU A C 1
ATOM 940 O O . LEU A 1 125 ? -14.365 3.988 -5.054 1.00 74.25 125 LEU A O 1
ATOM 944 N N . ILE A 1 126 ? -13.983 3.116 -7.093 1.00 76.38 126 ILE A N 1
ATOM 945 C CA . ILE A 1 126 ? -15.218 2.331 -7.163 1.00 76.38 126 ILE A CA 1
ATOM 946 C C . ILE A 1 126 ? -15.218 1.282 -6.053 1.00 76.38 126 ILE A C 1
ATOM 948 O O . ILE A 1 126 ? -16.182 1.189 -5.294 1.00 76.38 126 ILE A O 1
ATOM 952 N N . ALA A 1 127 ? -14.121 0.540 -5.908 1.00 76.12 127 ALA A N 1
ATOM 953 C CA . ALA A 1 127 ? -13.965 -0.434 -4.840 1.00 76.12 127 ALA A CA 1
ATOM 954 C C . ALA A 1 127 ? -14.086 0.217 -3.456 1.00 76.12 127 ALA A C 1
ATOM 956 O O . ALA A 1 127 ? -14.853 -0.255 -2.625 1.00 76.12 127 ALA A O 1
ATOM 957 N N . MET A 1 128 ? -13.400 1.333 -3.212 1.00 74.50 128 MET A N 1
ATOM 958 C CA . MET A 1 128 ? -13.493 2.069 -1.950 1.00 74.50 128 MET A CA 1
ATOM 959 C C . MET A 1 128 ? -14.931 2.513 -1.651 1.00 74.50 128 MET A C 1
ATOM 961 O O . MET A 1 128 ? -15.392 2.332 -0.528 1.00 74.50 128 MET A O 1
ATOM 965 N N . ALA A 1 129 ? -15.664 3.026 -2.642 1.00 68.62 129 ALA A N 1
ATOM 966 C CA . ALA A 1 129 ? -17.056 3.444 -2.475 1.00 68.62 129 ALA A CA 1
ATOM 967 C C . ALA A 1 129 ? -17.992 2.268 -2.143 1.00 68.62 129 ALA A C 1
ATOM 969 O O . ALA A 1 129 ? -18.864 2.396 -1.284 1.00 68.62 129 ALA A O 1
ATOM 970 N N . LEU A 1 130 ? -17.790 1.108 -2.779 1.00 67.06 130 LEU A N 1
ATOM 971 C CA . LEU A 1 130 ? -18.533 -0.119 -2.464 1.00 67.06 130 LEU A CA 1
ATOM 972 C C . LEU A 1 130 ? -18.260 -0.616 -1.036 1.00 67.06 130 LEU A C 1
ATOM 974 O O . LEU A 1 130 ? -19.121 -1.251 -0.433 1.00 67.06 130 LEU A O 1
ATOM 978 N N . LEU A 1 131 ? -17.082 -0.310 -0.490 1.00 66.38 131 LEU A N 1
ATOM 979 C CA . LEU A 1 131 ? -16.691 -0.675 0.870 1.00 66.38 131 LEU A CA 1
ATOM 980 C C . LEU A 1 131 ? -17.154 0.338 1.931 1.00 66.38 131 LEU A C 1
ATOM 982 O O . LEU A 1 131 ? -17.369 -0.049 3.080 1.00 66.38 131 LEU A O 1
ATOM 986 N N . ASP A 1 132 ? -17.325 1.609 1.560 1.00 57.59 132 ASP A N 1
ATOM 987 C CA . ASP A 1 132 ? -17.730 2.704 2.457 1.00 57.59 132 ASP A CA 1
ATOM 988 C C . ASP A 1 132 ? -19.259 2.777 2.667 1.00 57.59 132 ASP A C 1
ATOM 990 O O . ASP A 1 132 ? -19.738 3.290 3.678 1.00 57.59 132 ASP A O 1
ATOM 994 N N . GLY A 1 133 ? -20.049 2.191 1.759 1.00 52.44 133 GLY A N 1
ATOM 995 C CA . GLY A 1 133 ? -21.514 2.250 1.780 1.00 52.44 133 GLY A CA 1
ATOM 996 C C . GLY A 1 133 ? -22.186 1.721 3.061 1.00 52.44 133 GLY A C 1
ATOM 997 O O . GLY A 1 133 ? -21.812 0.685 3.611 1.00 52.44 133 GLY A O 1
ATOM 998 N N . ASP A 1 134 ? -23.245 2.423 3.481 1.00 45.00 134 ASP A N 1
ATOM 999 C CA . ASP A 1 134 ? -24.165 2.133 4.605 1.00 45.00 134 ASP A CA 1
ATOM 1000 C C . ASP A 1 134 ? -25.035 0.869 4.377 1.00 45.00 134 ASP A C 1
ATOM 1002 O O . ASP A 1 134 ? -25.859 0.483 5.202 1.00 45.00 134 ASP A O 1
ATOM 1006 N N . THR A 1 135 ? -24.874 0.213 3.224 1.00 44.75 135 THR A N 1
ATOM 1007 C CA . THR A 1 135 ? -25.604 -1.000 2.824 1.00 44.75 135 THR A CA 1
ATOM 1008 C C . THR A 1 135 ? -24.910 -2.294 3.229 1.00 44.75 135 THR A C 1
ATOM 1010 O O . THR A 1 135 ? -25.498 -3.355 3.061 1.00 44.75 135 THR A O 1
ATOM 1013 N N . ALA A 1 136 ? -23.674 -2.221 3.721 1.00 48.75 136 ALA A N 1
ATOM 1014 C CA . ALA A 1 136 ? -22.901 -3.385 4.109 1.00 48.75 136 ALA A CA 1
ATOM 1015 C C . ALA A 1 136 ? -22.729 -3.388 5.634 1.00 48.75 136 ALA A C 1
ATOM 1017 O O . ALA A 1 136 ? -21.888 -2.665 6.179 1.00 48.75 136 ALA A O 1
ATOM 1018 N N . GLN A 1 137 ? -23.536 -4.185 6.345 1.00 47.38 137 GLN A N 1
ATOM 1019 C CA . GLN A 1 137 ? -23.251 -4.476 7.752 1.00 47.38 137 GLN A CA 1
ATOM 1020 C C . GLN A 1 137 ? -21.907 -5.227 7.847 1.00 47.38 137 GLN A C 1
ATOM 1022 O O . GLN A 1 137 ? -21.389 -5.709 6.847 1.00 47.38 137 GLN A O 1
ATOM 1027 N N . GLY A 1 138 ? -21.284 -5.288 9.029 1.00 54.97 138 GLY A N 1
ATOM 1028 C CA . GLY A 1 138 ? -19.873 -5.694 9.191 1.00 54.97 138 GLY A CA 1
ATOM 1029 C C . GLY A 1 138 ? -19.419 -6.974 8.460 1.00 54.97 138 GLY A C 1
ATOM 1030 O O . GLY A 1 138 ? -18.258 -7.044 8.062 1.00 54.97 138 GLY A O 1
ATOM 1031 N N . ASP A 1 139 ? -20.320 -7.931 8.227 1.00 55.59 139 ASP A N 1
ATOM 1032 C CA . ASP A 1 139 ? -20.066 -9.175 7.479 1.00 55.59 139 ASP A CA 1
ATOM 1033 C C . ASP A 1 139 ? -20.071 -8.975 5.947 1.00 55.59 139 ASP A C 1
ATOM 1035 O O . ASP A 1 139 ? -19.267 -9.557 5.219 1.00 55.59 139 ASP A O 1
ATOM 1039 N N . ASP A 1 140 ? -20.906 -8.066 5.440 1.00 54.56 140 ASP A N 1
ATOM 1040 C CA . ASP A 1 140 ? -21.003 -7.729 4.016 1.00 54.56 140 ASP A CA 1
ATOM 1041 C C . ASP A 1 140 ? -19.772 -6.954 3.540 1.00 54.56 140 ASP A C 1
ATOM 1043 O O . ASP A 1 140 ? -19.319 -7.130 2.411 1.00 54.56 140 ASP A O 1
ATOM 1047 N N . ARG A 1 141 ? -19.181 -6.118 4.408 1.00 57.44 141 ARG A N 1
ATOM 1048 C CA . ARG A 1 141 ? -17.917 -5.422 4.108 1.00 57.44 141 ARG A CA 1
ATOM 1049 C C . ARG A 1 141 ? -16.748 -6.390 4.034 1.00 57.44 141 ARG A C 1
ATOM 1051 O O . ARG A 1 141 ? -15.888 -6.224 3.174 1.00 57.44 141 ARG A O 1
ATOM 1058 N N . ALA A 1 142 ? -16.704 -7.373 4.933 1.00 56.56 142 ALA A N 1
ATOM 1059 C CA . ALA A 1 142 ? -15.718 -8.445 4.872 1.00 56.56 142 ALA A CA 1
ATOM 1060 C C . ALA A 1 142 ? -15.910 -9.262 3.589 1.00 56.56 142 ALA A C 1
ATOM 1062 O O . ALA A 1 142 ? -14.958 -9.433 2.845 1.00 56.56 142 ALA A O 1
ATOM 1063 N N . THR A 1 143 ? -17.149 -9.617 3.247 1.00 53.03 143 THR A N 1
ATOM 1064 C CA . THR A 1 143 ? -17.485 -10.376 2.031 1.00 53.03 143 THR A CA 1
ATOM 1065 C C . THR A 1 143 ? -17.179 -9.608 0.737 1.00 53.03 143 THR A C 1
ATOM 1067 O O . THR A 1 143 ? -16.645 -10.181 -0.208 1.00 53.03 143 THR A O 1
ATOM 1070 N N . ALA A 1 144 ? -17.473 -8.306 0.669 1.00 56.69 144 ALA A N 1
ATOM 1071 C CA . ALA A 1 144 ? -17.138 -7.463 -0.480 1.00 56.69 144 ALA A CA 1
ATOM 1072 C C . ALA A 1 144 ? -15.619 -7.279 -0.627 1.00 56.69 144 ALA A C 1
ATOM 1074 O O . ALA A 1 144 ? -15.102 -7.307 -1.746 1.00 56.69 144 ALA A O 1
ATOM 1075 N N . ARG A 1 145 ? -14.895 -7.143 0.496 1.00 60.25 145 ARG A N 1
ATOM 1076 C CA . ARG A 1 145 ? -13.425 -7.145 0.506 1.00 60.25 145 ARG A CA 1
ATOM 1077 C C . ARG A 1 145 ? -12.867 -8.488 0.078 1.00 60.25 145 ARG A C 1
ATOM 1079 O O . ARG A 1 145 ? -11.983 -8.487 -0.759 1.00 60.25 145 ARG A O 1
ATOM 1086 N N . ASP A 1 146 ? -13.386 -9.598 0.586 1.00 53.84 146 ASP A N 1
ATOM 1087 C CA . ASP A 1 146 ? -12.936 -10.948 0.248 1.00 53.84 146 ASP A CA 1
ATOM 1088 C C . ASP A 1 146 ? -13.231 -11.273 -1.215 1.00 53.84 146 ASP A C 1
ATOM 1090 O O . ASP A 1 146 ? -12.360 -11.782 -1.898 1.00 53.84 146 ASP A O 1
ATOM 1094 N N . GLY A 1 147 ? -14.386 -10.877 -1.756 1.00 52.28 147 GLY A N 1
ATOM 1095 C CA . GLY A 1 147 ? -14.699 -11.024 -3.180 1.00 52.28 147 GLY A CA 1
ATOM 1096 C C . GLY A 1 147 ? -13.807 -10.172 -4.088 1.00 52.28 147 GLY A C 1
ATOM 1097 O O . GLY A 1 147 ? -13.427 -10.614 -5.172 1.00 52.28 147 GLY A O 1
ATOM 1098 N N . LEU A 1 148 ? -13.428 -8.967 -3.650 1.00 56.03 148 LEU A N 1
ATOM 1099 C CA . LEU A 1 148 ? -12.474 -8.121 -4.367 1.00 56.03 148 LEU A CA 1
ATOM 1100 C C . LEU A 1 148 ? -11.036 -8.625 -4.214 1.00 56.03 148 LEU A C 1
ATOM 1102 O O . LEU A 1 148 ? -10.281 -8.591 -5.176 1.00 56.03 148 LEU A O 1
ATOM 1106 N N . LEU A 1 149 ? -10.652 -9.091 -3.029 1.00 54.53 149 LEU A N 1
ATOM 1107 C CA . LEU A 1 149 ? -9.369 -9.724 -2.755 1.00 54.53 149 LEU A CA 1
ATOM 1108 C C . LEU A 1 149 ? -9.248 -11.019 -3.535 1.00 54.53 149 LEU A C 1
ATOM 1110 O O . LEU A 1 149 ? -8.188 -11.248 -4.082 1.00 54.53 149 LEU A O 1
ATOM 1114 N N . ASP A 1 150 ? -10.309 -11.809 -3.658 1.00 46.41 150 ASP A N 1
ATOM 1115 C CA . ASP A 1 150 ? -10.380 -12.992 -4.503 1.00 46.41 150 ASP A CA 1
ATOM 1116 C C . ASP A 1 150 ? -10.340 -12.598 -5.972 1.00 46.41 150 ASP A C 1
ATOM 1118 O O . ASP A 1 150 ? -9.620 -13.231 -6.726 1.00 46.41 150 ASP A O 1
ATOM 1122 N N . LEU A 1 151 ? -11.012 -11.528 -6.404 1.00 46.78 151 LEU A N 1
ATOM 1123 C CA . LEU A 1 151 ? -10.843 -10.999 -7.759 1.00 46.78 151 LEU A CA 1
ATOM 1124 C C . LEU A 1 151 ? -9.393 -10.589 -8.003 1.00 46.78 151 LEU A C 1
ATOM 1126 O O . LEU A 1 151 ? -8.809 -11.071 -8.959 1.00 46.78 151 LEU A O 1
ATOM 1130 N N . LEU A 1 152 ? -8.784 -9.787 -7.131 1.00 52.44 152 LEU A N 1
ATOM 1131 C CA . LEU A 1 152 ? -7.396 -9.331 -7.222 1.00 52.44 152 LEU A CA 1
ATOM 1132 C C . LEU A 1 152 ? -6.401 -10.492 -7.081 1.00 52.44 152 LEU A C 1
ATOM 1134 O O . LEU A 1 152 ? -5.394 -10.510 -7.771 1.00 52.44 152 LEU A O 1
ATOM 1138 N N . PHE A 1 153 ? -6.671 -11.491 -6.245 1.00 41.84 153 PHE A N 1
ATOM 1139 C CA . PHE A 1 153 ? -5.808 -12.642 -5.975 1.00 41.84 153 PHE A CA 1
ATOM 1140 C C . PHE A 1 153 ? -5.943 -13.712 -7.053 1.00 41.84 153 PHE A C 1
ATOM 1142 O O . PHE A 1 153 ? -4.929 -14.191 -7.538 1.00 41.84 153 PHE A O 1
ATOM 1149 N N . VAL A 1 154 ? -7.155 -14.040 -7.510 1.00 40.19 154 VAL A N 1
ATOM 1150 C CA . VAL A 1 154 ? -7.401 -14.855 -8.713 1.00 40.19 154 VAL A CA 1
ATOM 1151 C C . VAL A 1 154 ? -6.835 -14.157 -9.943 1.00 40.19 154 VAL A C 1
ATOM 1153 O O . VAL A 1 154 ? -6.353 -14.834 -10.838 1.00 40.19 154 VAL A O 1
ATOM 1156 N N . TYR A 1 155 ? -6.832 -12.830 -9.997 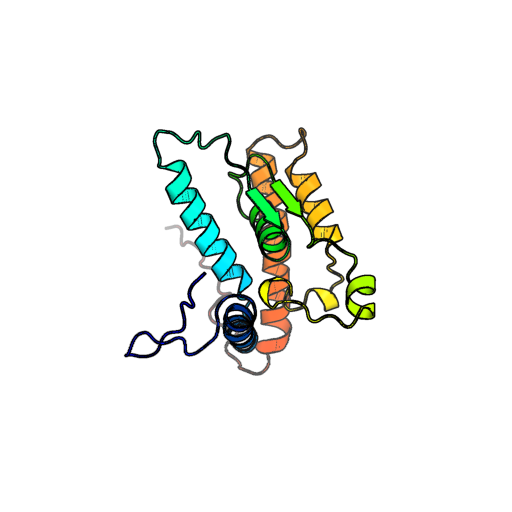1.00 46.50 155 TYR A N 1
ATOM 1157 C CA . TYR A 1 155 ? -6.246 -12.052 -11.085 1.00 46.50 155 TYR A CA 1
ATOM 1158 C C . TYR A 1 155 ? -4.713 -12.043 -11.051 1.00 46.50 155 TYR A C 1
ATOM 1160 O O . TYR A 1 155 ? -4.080 -12.299 -12.077 1.00 46.50 155 TYR A O 1
ATOM 1168 N N . LEU A 1 156 ? -4.115 -11.848 -9.872 1.00 45.00 156 LEU A N 1
ATOM 1169 C CA . LEU A 1 156 ? -2.670 -11.953 -9.641 1.00 45.00 156 LEU A CA 1
ATOM 1170 C C . LEU A 1 156 ? -2.177 -13.402 -9.826 1.00 45.00 156 LEU A C 1
ATOM 1172 O O . LEU A 1 156 ? -1.099 -13.625 -10.363 1.00 45.00 156 LEU A O 1
ATOM 1176 N N . LEU A 1 157 ? -2.975 -14.407 -9.450 1.00 39.50 157 LEU A N 1
ATOM 1177 C CA . LEU A 1 157 ? -2.657 -15.824 -9.648 1.00 39.50 157 LEU A CA 1
ATOM 1178 C C . LEU A 1 157 ? -2.936 -16.309 -11.069 1.00 39.50 157 LEU A C 1
ATOM 1180 O O . LEU A 1 157 ? -2.211 -17.177 -11.537 1.00 39.50 157 LEU A O 1
ATOM 1184 N N . ARG A 1 158 ? -3.953 -15.800 -11.777 1.00 34.50 158 ARG A N 1
ATOM 1185 C CA . ARG A 1 158 ? -4.211 -16.181 -13.178 1.00 34.50 158 ARG A CA 1
ATOM 1186 C C . ARG A 1 158 ? -3.109 -15.681 -14.094 1.00 34.50 158 ARG A C 1
ATOM 1188 O O . ARG A 1 158 ? -2.736 -16.416 -14.996 1.00 34.50 158 ARG A O 1
ATOM 1195 N N . THR A 1 159 ? -2.559 -14.498 -13.846 1.00 41.91 159 THR A N 1
ATOM 1196 C CA . THR A 1 159 ? -1.371 -14.007 -14.561 1.00 41.91 159 THR A CA 1
ATOM 1197 C C . THR A 1 159 ? -0.116 -14.791 -14.172 1.00 41.91 159 THR A C 1
ATOM 1199 O O . THR A 1 159 ? 0.636 -15.206 -15.050 1.00 41.91 159 THR A O 1
ATOM 1202 N N . TRP A 1 160 ? 0.059 -15.124 -12.888 1.00 38.66 160 TRP A N 1
ATOM 1203 C CA . TRP A 1 160 ? 1.197 -15.926 -12.418 1.00 38.66 160 TRP A CA 1
ATOM 1204 C C . TRP A 1 160 ? 1.175 -17.396 -12.899 1.00 38.66 160 TRP A C 1
ATOM 1206 O O . TRP A 1 160 ? 2.212 -17.942 -13.272 1.00 38.66 160 TRP A O 1
ATOM 1216 N N . PHE A 1 161 ? 0.003 -18.043 -12.965 1.00 36.97 161 PHE A N 1
ATOM 1217 C CA . PHE A 1 161 ? -0.135 -19.428 -13.439 1.00 36.97 161 PHE A CA 1
ATOM 1218 C C . PHE A 1 161 ? -0.223 -19.555 -14.964 1.00 36.97 161 PHE A C 1
ATOM 1220 O O . PHE A 1 161 ? 0.296 -20.536 -15.496 1.00 36.97 161 PHE A O 1
ATOM 1227 N N . ALA A 1 162 ? -0.869 -18.617 -15.669 1.00 39.31 162 ALA A N 1
ATOM 1228 C CA . ALA A 1 162 ? -1.088 -18.752 -17.112 1.00 39.31 162 ALA A CA 1
ATOM 1229 C C . ALA A 1 162 ? 0.158 -18.442 -17.954 1.00 39.31 162 ALA A C 1
ATOM 1231 O O . ALA A 1 162 ? 0.272 -18.980 -19.051 1.00 39.31 162 ALA A O 1
ATOM 1232 N N . GLU A 1 163 ? 1.097 -17.625 -17.460 1.00 39.94 163 GLU A N 1
ATOM 1233 C CA . GLU A 1 163 ? 2.273 -17.228 -18.252 1.00 39.94 163 GLU A CA 1
ATOM 1234 C C . GLU A 1 163 ? 3.588 -17.900 -17.823 1.00 39.94 163 GLU A C 1
ATOM 1236 O O . GLU A 1 163 ? 4.462 -18.084 -18.668 1.00 39.94 163 GLU A O 1
ATOM 1241 N N . TYR A 1 164 ? 3.745 -18.338 -16.565 1.00 40.41 164 TYR A N 1
ATOM 1242 C CA . TYR A 1 164 ? 5.054 -18.800 -16.064 1.00 40.41 164 TYR A CA 1
ATOM 1243 C C . TYR A 1 164 ? 5.200 -20.307 -15.796 1.00 40.41 164 TYR A C 1
ATOM 1245 O O . TYR A 1 164 ? 6.328 -20.783 -15.651 1.00 40.41 164 TYR A O 1
ATOM 1253 N N . HIS A 1 165 ? 4.116 -21.093 -15.759 1.00 43.41 165 HIS A N 1
ATOM 1254 C CA . HIS A 1 165 ? 4.202 -22.500 -15.332 1.00 43.41 165 HIS A CA 1
ATOM 1255 C C . HIS A 1 165 ? 4.174 -23.560 -16.442 1.00 43.41 165 HIS A C 1
ATOM 1257 O O . HIS A 1 165 ? 4.662 -24.671 -16.201 1.00 43.41 165 HIS A O 1
ATOM 1263 N N . ASP A 1 166 ? 3.727 -23.234 -17.659 1.00 40.78 166 ASP A N 1
ATOM 1264 C CA . ASP A 1 166 ? 3.750 -24.191 -18.780 1.00 40.78 166 ASP A CA 1
ATOM 1265 C C . ASP A 1 166 ? 5.176 -24.497 -19.279 1.00 40.78 166 ASP A C 1
ATOM 1267 O O 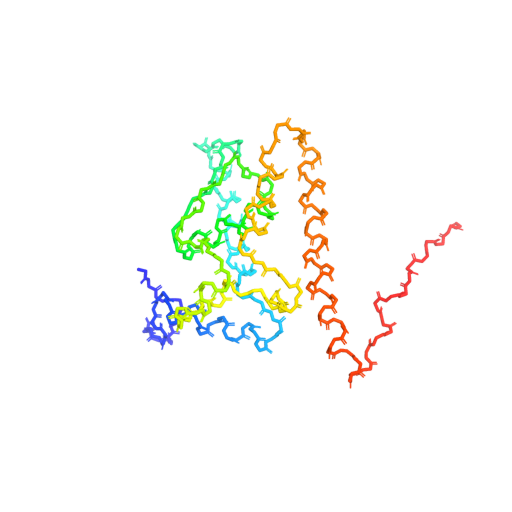. ASP A 1 166 ? 5.418 -25.549 -19.867 1.00 40.78 166 ASP A O 1
ATOM 1271 N N . ALA A 1 167 ? 6.160 -23.648 -18.960 1.00 44.88 167 ALA A N 1
ATOM 1272 C CA . ALA A 1 167 ? 7.562 -23.883 -19.312 1.00 44.88 167 ALA A CA 1
ATOM 1273 C C . ALA A 1 167 ? 8.329 -24.774 -18.311 1.00 44.88 167 ALA A C 1
ATOM 1275 O O . ALA A 1 167 ? 9.384 -25.302 -18.659 1.00 44.88 167 ALA A O 1
ATOM 1276 N N . ALA A 1 168 ? 7.839 -24.951 -17.075 1.00 46.69 168 ALA A N 1
ATOM 1277 C CA . ALA A 1 168 ? 8.632 -25.554 -15.994 1.00 46.69 168 ALA A CA 1
ATOM 1278 C C . ALA A 1 168 ? 8.157 -26.945 -15.524 1.00 46.69 168 ALA A C 1
ATOM 1280 O O . ALA A 1 168 ? 8.936 -27.656 -14.897 1.00 46.69 168 ALA A O 1
ATOM 1281 N N . GLY A 1 169 ? 6.920 -27.378 -15.809 1.00 39.50 169 GLY A N 1
ATOM 1282 C CA . GLY A 1 169 ? 6.492 -28.772 -15.576 1.00 39.50 169 GLY A CA 1
ATOM 1283 C C . GLY A 1 169 ? 6.182 -29.188 -14.123 1.00 39.50 169 GLY A C 1
ATOM 1284 O O . GLY A 1 169 ? 6.069 -30.379 -13.843 1.00 39.50 169 GLY A O 1
ATOM 1285 N N . TRP A 1 170 ? 5.983 -28.247 -13.192 1.00 39.34 170 TRP A N 1
ATOM 1286 C CA . TRP A 1 170 ? 5.725 -28.541 -11.762 1.00 39.34 170 TRP A CA 1
ATOM 1287 C C . TRP A 1 170 ? 4.228 -28.604 -11.374 1.00 39.34 170 TRP A C 1
ATOM 1289 O O . TRP A 1 170 ? 3.883 -28.724 -10.198 1.00 39.34 170 TRP A O 1
ATOM 1299 N N . GLY A 1 171 ? 3.310 -28.559 -12.345 1.00 39.84 171 GLY A N 1
ATOM 1300 C CA . GLY A 1 171 ? 1.860 -28.389 -12.148 1.00 39.84 171 GLY A CA 1
ATOM 1301 C C . GLY A 1 171 ? 1.066 -29.601 -11.639 1.00 39.84 171 GLY A C 1
ATOM 1302 O O . GLY A 1 171 ? -0.078 -29.783 -12.047 1.00 39.84 171 GLY A O 1
ATOM 1303 N N . ARG A 1 172 ? 1.628 -30.462 -10.780 1.00 38.12 172 ARG A N 1
ATOM 1304 C CA . ARG A 1 172 ? 0.900 -31.649 -10.275 1.00 38.12 172 ARG A CA 1
ATOM 1305 C C . ARG A 1 172 ? 0.785 -31.799 -8.762 1.00 38.12 172 ARG A C 1
ATOM 1307 O O . ARG A 1 172 ? 0.062 -32.685 -8.326 1.00 38.12 172 ARG A O 1
ATOM 1314 N N . ALA A 1 173 ? 1.418 -30.944 -7.961 1.00 38.50 173 ALA A N 1
ATOM 1315 C CA . ALA A 1 173 ? 1.426 -31.131 -6.506 1.00 38.50 173 ALA A CA 1
ATOM 1316 C C . ALA A 1 173 ? 0.348 -30.340 -5.735 1.00 38.50 173 ALA A C 1
ATOM 1318 O O . ALA A 1 173 ? 0.011 -30.726 -4.621 1.00 38.50 173 ALA A O 1
ATOM 1319 N N . LEU A 1 174 ? -0.228 -29.273 -6.303 1.00 34.56 174 LEU A N 1
ATOM 1320 C CA . LEU A 1 174 ? -1.085 -28.333 -5.554 1.00 34.56 174 LEU A CA 1
ATOM 1321 C C . LEU A 1 174 ? -2.596 -28.439 -5.827 1.00 34.56 174 LEU A C 1
ATOM 1323 O O . LEU A 1 174 ? -3.373 -27.772 -5.154 1.00 34.56 174 LEU A O 1
ATOM 1327 N N . LEU A 1 175 ? -3.031 -29.290 -6.766 1.00 40.59 175 LEU A N 1
ATOM 1328 C CA . LEU A 1 175 ? -4.450 -29.439 -7.141 1.00 40.59 175 LEU A CA 1
ATOM 1329 C C . LEU A 1 175 ? -5.050 -30.816 -6.826 1.00 40.59 175 LEU A C 1
ATOM 1331 O O . LEU A 1 175 ? -6.164 -31.103 -7.258 1.00 40.59 175 LEU A O 1
ATOM 1335 N N . THR A 1 176 ? -4.361 -31.683 -6.078 1.00 35.75 176 THR A N 1
ATOM 1336 C CA . THR A 1 176 ? -4.978 -32.932 -5.602 1.00 35.75 176 THR A CA 1
ATOM 1337 C C . THR A 1 176 ? -5.882 -32.611 -4.409 1.00 35.75 176 THR A C 1
ATOM 1339 O O . THR A 1 176 ? -5.361 -32.243 -3.356 1.00 35.75 176 THR A O 1
ATOM 1342 N N . PRO A 1 177 ? -7.219 -32.735 -4.514 1.00 34.06 177 PRO A N 1
ATOM 1343 C CA . PRO A 1 177 ? -8.101 -32.441 -3.393 1.00 34.06 177 PRO A CA 1
ATOM 1344 C C . PRO A 1 177 ? -7.874 -33.484 -2.297 1.00 34.06 177 PRO A C 1
ATOM 1346 O O . PRO A 1 177 ? -7.983 -34.687 -2.557 1.00 34.06 177 PRO A O 1
ATOM 1349 N N . HIS A 1 178 ? -7.595 -33.051 -1.066 1.00 36.06 178 HIS A N 1
ATOM 1350 C CA . HIS A 1 178 ? -7.635 -33.950 0.082 1.00 36.06 178 HIS A CA 1
ATOM 1351 C C . HIS A 1 178 ? -9.097 -34.353 0.308 1.00 36.06 178 HIS A C 1
ATOM 1353 O O . HIS A 1 178 ? -9.905 -33.570 0.800 1.00 36.06 178 HIS A O 1
ATOM 1359 N N . ARG A 1 179 ? -9.465 -35.571 -0.102 1.00 35.78 179 ARG A N 1
ATOM 1360 C CA . ARG A 1 179 ? -10.740 -36.170 0.302 1.00 35.78 179 ARG A CA 1
ATOM 1361 C C . ARG A 1 179 ? -10.621 -36.593 1.771 1.00 35.78 179 ARG A C 1
ATOM 1363 O O . ARG A 1 179 ? -9.707 -37.366 2.068 1.00 35.78 179 ARG A O 1
ATOM 1370 N N . PRO A 1 180 ? -11.509 -36.144 2.671 1.00 35.22 180 PRO A N 1
ATOM 1371 C CA . PRO A 1 180 ? -11.581 -36.711 4.006 1.00 35.22 180 PRO A CA 1
ATOM 1372 C C . PRO A 1 180 ? -12.123 -38.138 3.894 1.00 35.22 180 PRO A C 1
ATOM 1374 O O . PRO A 1 180 ? -13.194 -38.367 3.328 1.00 35.22 180 PRO A O 1
ATOM 1377 N N . THR A 1 181 ? -11.370 -39.112 4.397 1.00 40.25 181 THR A N 1
ATOM 1378 C CA . THR A 1 181 ? -11.860 -40.478 4.581 1.00 40.25 181 THR A CA 1
ATOM 1379 C C . THR A 1 181 ? -12.755 -40.501 5.809 1.00 40.25 181 THR A C 1
ATOM 1381 O O . THR A 1 181 ? -12.280 -40.312 6.925 1.00 40.25 181 THR A O 1
ATOM 1384 N N . VAL A 1 182 ? -14.049 -40.721 5.594 1.00 45.25 182 VAL A N 1
ATOM 1385 C CA . VAL A 1 182 ? -14.977 -41.107 6.657 1.00 45.25 182 VAL A CA 1
ATOM 1386 C C . VAL A 1 182 ? -14.853 -42.616 6.834 1.00 45.25 182 VAL A C 1
ATOM 1388 O O . VAL A 1 182 ? -15.308 -43.348 5.960 1.00 45.25 182 VAL A O 1
ATOM 1391 N N . HIS A 1 183 ? -14.232 -43.049 7.930 1.00 46.06 183 HIS A N 1
ATOM 1392 C CA . HIS A 1 183 ? -14.488 -44.317 8.621 1.00 46.06 183 HIS A CA 1
ATOM 1393 C C . HIS A 1 183 ? -14.089 -44.172 10.086 1.00 46.06 183 HIS A C 1
ATOM 1395 O O . HIS A 1 183 ? -12.978 -43.655 10.336 1.00 46.06 183 HIS A O 1
#

Sequence (183 aa):
MRSASLDAGGNEVIAANVPEHSHAGIQCWWAGDSIARYFVSDARRMLDYRAARPEVDPARIGAAGNSGGGTLTCWLTLVEPRLAAAVPSCFITAREHYQRSGQAQDPEQIIPGGALHGLDHEDFLIAMALLDGDTAQGDDRATARDGLLDLLFVYLLRTWFAEYHDAAGWGRALLTPHRPTVH

Organism: NCBI:txid1076126

Foldseek 3Di:
DADPCADPVRDHPFGPDQRRLQVVQVVQVVVLHGCLVVLLVVVVVVLVVQCPDPPHDQQAAAQEDEAVSLLNLLVCLLAPLSHPYGHRYHHADWPVVVVVVVDDDRSSNDDVCCVVVPHTSVVSVVLSVCLNDPPADSVNSVVSSVVVVCVSVVVSVCVVCVPPPVVPPPPDDPPDDPDDDDD